Protein 4UUU (pdb70)

Organism: Homo sapiens (NCBI:txid9606)

CATH classification: 3.10.580.10

Structure (mmCIF, N/CA/C/O backbone):
data_4UUU
#
_entry.id   4UUU
#
_cell.length_a   39.850
_cell.length_b   78.650
_cell.length_c   90.800
_cell.angle_alpha   90.00
_cell.angle_beta   90.00
_cell.angle_gamma   90.00
#
_symmetry.space_group_name_H-M   'P 21 21 21'
#
loop_
_entity.id
_entity.type
_entity.pdbx_description
1 polymer 'CYSTATHIONINE BETA-SYNTHASE'
2 non-polymer S-ADENOSYLMETHIONINE
3 non-polymer 1,2-ETHANEDIOL
4 water water
#
loop_
_atom_site.group_PDB
_atom_site.id
_atom_site.type_symbol
_atom_site.label_atom_id
_atom_site.label_alt_id
_atom_site.label_comp_id
_atom_site.label_asym_id
_atom_site.label_entity_id
_atom_site.label_seq_id
_atom_site.pdbx_PDB_ins_code
_atom_site.Cartn_x
_atom_site.Cartn_y
_atom_site.Cartn_z
_atom_site.occupancy
_atom_site.B_iso_or_equiv
_atom_site.auth_seq_id
_atom_site.auth_comp_id
_atom_site.auth_asym_id
_atom_site.auth_atom_id
_atom_site.pdbx_PDB_model_num
ATOM 1 N N . ASN A 1 17 ? -42.449 23.007 -7.547 1.00 49.33 -7 ASN A N 1
ATOM 2 C CA . ASN A 1 17 ? -41.304 22.229 -8.135 1.00 50.36 -7 ASN A CA 1
ATOM 3 C C . ASN A 1 17 ? -41.447 20.703 -7.982 1.00 50.01 -7 ASN A C 1
ATOM 4 O O . ASN A 1 17 ? -41.580 20.194 -6.857 1.00 42.19 -7 ASN A O 1
ATOM 9 N N . LEU A 1 18 ? -41.212 19.979 -9.082 1.00 43.85 -6 LEU A N 1
ATOM 10 C CA . LEU A 1 18 ? -41.356 18.530 -9.112 1.00 38.98 -6 LEU A CA 1
ATOM 11 C C . LEU A 1 18 ? -40.017 17.963 -9.374 1.00 32.83 -6 LEU A C 1
ATOM 12 O O . LEU A 1 18 ? -39.263 18.455 -10.231 1.00 33.39 -6 LEU A O 1
ATOM 17 N N . TYR A 1 19 ? -39.671 16.904 -8.653 1.00 30.18 -5 TYR A N 1
ATOM 18 C CA . TYR A 1 19 ? -38.384 16.294 -8.783 1.00 29.59 -5 TYR A CA 1
ATOM 19 C C . TYR A 1 19 ? -38.503 14.851 -9.271 1.00 29.00 -5 TYR A C 1
ATOM 20 O O . TYR A 1 19 ? -39.495 14.163 -8.981 1.00 30.04 -5 TYR A O 1
ATOM 29 N N . PHE A 1 20 ? -37.446 14.403 -9.907 1.00 29.34 -4 PHE A N 1
ATOM 30 C CA . PHE A 1 20 ? -37.308 13.035 -10.357 1.00 28.73 -4 PHE A CA 1
ATOM 31 C C . PHE A 1 20 ? -35.994 12.491 -9.879 1.00 28.20 -4 PHE A C 1
ATOM 32 O O . PHE A 1 20 ? -34.950 13.042 -10.233 1.00 28.28 -4 PHE A O 1
ATOM 40 N N . GLN A 1 21 ? -36.021 11.309 -9.271 1.00 25.96 -3 GLN A N 1
ATOM 41 C CA . GLN A 1 21 ? -34.811 10.574 -8.950 1.00 28.86 -3 GLN A CA 1
ATOM 42 C C . GLN A 1 21 ? -34.821 9.191 -9.679 1.00 28.52 -3 GLN A C 1
ATOM 43 O O . GLN A 1 21 ? -35.714 8.390 -9.489 1.00 30.99 -3 GLN A O 1
ATOM 49 N N . SER A 1 22 ? -33.877 8.947 -10.556 1.00 27.34 -2 SER A N 1
ATOM 50 C CA . SER A 1 22 ? -33.807 7.669 -11.275 1.00 30.15 -2 SER A CA 1
ATOM 51 C C . SER A 1 22 ? -33.468 6.506 -10.354 1.00 33.21 -2 SER A C 1
ATOM 52 O O . SER A 1 22 ? -32.856 6.685 -9.295 1.00 30.84 -2 SER A O 1
ATOM 55 N N . MET A 1 23 ? -33.830 5.304 -10.788 1.00 33.07 -1 MET A N 1
ATOM 56 C CA . MET A 1 23 ? -33.457 4.104 -10.072 1.00 29.28 -1 MET A CA 1
ATOM 57 C C . MET A 1 23 ? -32.025 3.778 -10.549 1.00 31.65 -1 MET A C 1
ATOM 58 O O . MET A 1 23 ? -31.698 4.087 -11.695 1.00 32.62 -1 MET A O 1
ATOM 63 N N . LYS A 1 24 ? -31.126 3.479 -9.624 1.00 29.80 406 LYS A N 1
ATOM 64 C CA . LYS A 1 24 ? -29.702 3.386 -10.001 1.00 33.34 406 LYS A CA 1
ATOM 65 C C . LYS A 1 24 ? -29.240 1.913 -10.191 1.00 31.45 406 LYS A C 1
ATOM 66 O O . LYS A 1 24 ? -29.665 1.041 -9.492 1.00 32.96 406 LYS A O 1
ATOM 72 N N . PRO A 1 25 ? -28.345 1.641 -11.161 1.00 31.39 407 PRO A N 1
ATOM 73 C CA . PRO A 1 25 ? -27.851 0.264 -11.276 1.00 30.73 407 PRO A CA 1
ATOM 74 C C . PRO A 1 25 ? -26.914 -0.092 -10.148 1.00 30.50 407 PRO A C 1
ATOM 75 O O . PRO A 1 25 ? -26.456 0.804 -9.393 1.00 29.27 407 PRO A O 1
ATOM 79 N N . TRP A 1 26 ? -26.584 -1.378 -10.089 1.00 30.41 408 TRP A N 1
ATOM 80 C CA . TRP A 1 26 ? -25.812 -1.952 -8.984 1.00 30.42 408 TRP A CA 1
ATOM 81 C C . TRP A 1 26 ? -24.513 -1.256 -8.766 1.00 29.63 408 TRP A C 1
ATOM 82 O O . TRP A 1 26 ? -23.944 -1.325 -7.685 1.00 30.75 408 TRP A O 1
ATOM 93 N N . TRP A 1 27 ? -23.918 -0.771 -9.858 1.00 28.94 409 TRP A N 1
ATOM 94 C CA . TRP A 1 27 ? -22.554 -0.264 -9.818 1.00 28.71 409 TRP A CA 1
ATOM 95 C C . TRP A 1 27 ? -22.462 1.206 -9.422 1.00 29.08 409 TRP A C 1
ATOM 96 O O . TRP A 1 27 ? -21.373 1.750 -9.156 1.00 31.37 409 TRP A O 1
ATOM 107 N N . TRP A 1 28 ? -23.614 1.852 -9.350 1.00 28.54 410 TRP A N 1
ATOM 108 C CA . TRP A 1 28 ? -23.669 3.289 -9.328 1.00 26.47 410 TRP A CA 1
ATOM 109 C C . TRP A 1 28 ? -22.897 3.894 -8.171 1.00 29.54 410 TRP A C 1
ATOM 110 O O . TRP A 1 28 ? -22.347 4.985 -8.340 1.00 30.03 410 TRP A O 1
ATOM 121 N N . HIS A 1 29 ? -22.915 3.257 -6.993 1.00 25.36 411 HIS A N 1
ATOM 122 C CA . HIS A 1 29 ? -22.359 3.868 -5.801 1.00 28.80 411 HIS A CA 1
ATOM 123 C C . HIS A 1 29 ? -21.031 3.252 -5.475 1.00 28.84 411 HIS A C 1
ATOM 124 O O . HIS A 1 29 ? -20.432 3.565 -4.460 1.00 29.12 411 HIS A O 1
ATOM 131 N N . LEU A 1 30 ? -20.573 2.365 -6.335 1.00 27.80 412 LEU A N 1
ATOM 132 C CA . LEU A 1 30 ? -19.217 1.865 -6.216 1.00 26.22 412 LEU A CA 1
ATOM 133 C C . LEU A 1 30 ? -18.275 2.934 -6.674 1.00 29.95 412 LEU A C 1
ATOM 134 O O . LEU A 1 30 ? -18.729 3.945 -7.170 1.00 28.26 412 LEU A O 1
ATOM 139 N N . ARG A 1 31 ? -16.990 2.811 -6.276 1.00 28.48 413 ARG A N 1
ATOM 140 C CA . ARG A 1 31 ? -16.026 3.899 -6.388 1.00 28.93 413 ARG A CA 1
ATOM 141 C C . ARG A 1 31 ? -15.025 3.628 -7.512 1.00 27.36 413 ARG A C 1
ATOM 142 O O . ARG A 1 31 ? -14.797 2.482 -7.881 1.00 26.90 413 ARG A O 1
ATOM 150 N N . VAL A 1 32 ? -14.469 4.723 -8.042 1.00 25.21 414 VAL A N 1
ATOM 151 C CA . VAL A 1 32 ? -13.548 4.720 -9.100 1.00 23.92 414 VAL A CA 1
ATOM 152 C C . VAL A 1 32 ? -12.399 3.759 -8.819 1.00 25.81 414 VAL A C 1
ATOM 153 O O . VAL A 1 32 ? -11.878 3.117 -9.758 1.00 24.71 414 VAL A O 1
ATOM 157 N N . GLN A 1 33 ? -12.048 3.611 -7.544 1.00 28.42 415 GLN A N 1
ATOM 158 C CA . GLN A 1 33 ? -10.926 2.714 -7.197 1.00 28.51 415 GLN A CA 1
ATOM 159 C C . GLN A 1 33 ? -11.246 1.256 -7.497 1.00 26.16 415 GLN A C 1
ATOM 160 O O . GLN A 1 33 ? -10.318 0.439 -7.721 1.00 29.17 415 GLN A O 1
ATOM 166 N N . GLU A 1 34 ? -12.526 0.925 -7.677 1.00 25.02 416 GLU A N 1
ATOM 167 C CA . GLU A 1 34 ? -12.824 -0.428 -8.067 1.00 24.53 416 GLU A CA 1
ATOM 168 C C . GLU A 1 34 ? -12.367 -0.800 -9.485 1.00 23.33 416 GLU A C 1
ATOM 169 O O . GLU A 1 34 ? -12.314 -2.009 -9.808 1.00 25.50 416 GLU A O 1
ATOM 175 N N . LEU A 1 35 ? -12.112 0.187 -10.339 1.00 23.14 417 LEU A N 1
ATOM 176 C CA . LEU A 1 35 ? -11.824 -0.129 -11.735 1.00 21.50 417 LEU A CA 1
ATOM 177 C C . LEU A 1 35 ? -10.470 -0.791 -11.971 1.00 26.31 417 LEU A C 1
ATOM 178 O O . LEU A 1 35 ? -10.207 -1.287 -13.059 1.00 29.95 417 LEU A O 1
ATOM 183 N N . GLY A 1 36 ? -9.554 -0.602 -11.046 1.00 23.69 418 GLY A N 1
ATOM 184 C CA . GLY A 1 36 ? -8.194 -1.174 -11.189 1.00 25.80 418 GLY A CA 1
ATOM 185 C C . GLY A 1 36 ? -7.298 -0.482 -12.206 1.00 26.84 418 GLY A C 1
ATOM 186 O O . GLY A 1 36 ? -6.668 -1.130 -13.030 1.00 27.35 418 GLY A O 1
ATOM 187 N N . LEU A 1 37 ? -7.326 0.848 -12.215 1.00 20.84 419 LEU A N 1
ATOM 188 C CA . LEU A 1 37 ? -6.631 1.618 -13.214 1.00 21.28 419 LEU A CA 1
ATOM 189 C C . LEU A 1 37 ? -5.115 1.505 -13.001 1.00 22.04 419 LEU A C 1
ATOM 190 O O . LEU A 1 37 ? -4.603 1.539 -11.872 1.00 23.04 419 LEU A O 1
ATOM 195 N N . SER A 1 38 ? -4.392 1.479 -14.112 1.00 19.63 420 SER A N 1
ATOM 196 C CA . SER A 1 38 ? -2.965 1.564 -14.105 1.00 21.89 420 SER A CA 1
ATOM 197 C C . SER A 1 38 ? -2.489 3.015 -13.906 1.00 22.02 420 SER A C 1
ATOM 198 O O . SER A 1 38 ? -3.196 3.958 -14.184 1.00 22.10 420 SER A O 1
ATOM 201 N N . ALA A 1 39 ? -1.200 3.152 -13.599 1.00 21.52 421 ALA A N 1
ATOM 202 C CA . ALA A 1 39 ? -0.543 4.446 -13.527 1.00 22.83 421 ALA A CA 1
ATOM 203 C C . ALA A 1 39 ? -0.561 5.011 -14.941 1.00 22.91 421 ALA A C 1
ATOM 204 O O . ALA A 1 39 ? -0.486 4.238 -15.915 1.00 23.00 421 ALA A O 1
ATOM 206 N N . PRO A 1 40 ? -0.675 6.345 -15.049 1.00 23.70 422 PRO A N 1
ATOM 207 C CA . PRO A 1 40 ? -0.737 6.968 -16.369 1.00 23.16 422 PRO A CA 1
ATOM 208 C C . PRO A 1 40 ? 0.644 6.962 -17.080 1.00 22.36 422 PRO A C 1
ATOM 209 O O . PRO A 1 40 ? 1.660 7.184 -16.449 1.00 22.00 422 PRO A O 1
ATOM 213 N N . LEU A 1 41 ? 0.601 6.946 -18.399 1.00 19.54 423 LEU A N 1
ATOM 214 C CA . LEU A 1 41 ? 1.713 7.364 -19.253 1.00 19.91 423 LEU A CA 1
ATOM 215 C C . LEU A 1 41 ? 1.635 8.875 -19.319 1.00 19.70 423 LEU A C 1
ATOM 216 O O . LEU A 1 41 ? 0.577 9.450 -19.652 1.00 21.34 423 LEU A O 1
ATOM 221 N N . THR A 1 42 ? 2.763 9.531 -19.013 1.00 20.73 424 THR A N 1
ATOM 222 C CA . THR A 1 42 ? 2.852 10.979 -19.028 1.00 20.39 424 THR A CA 1
ATOM 223 C C . THR A 1 42 ? 4.025 11.353 -19.942 1.00 23.71 424 THR A C 1
ATOM 224 O O . THR A 1 42 ? 4.906 10.519 -20.198 1.00 25.89 424 THR A O 1
ATOM 228 N N . VAL A 1 43 ? 4.036 12.580 -20.393 1.00 23.15 425 VAL A N 1
ATOM 229 C CA . VAL A 1 43 ? 5.136 13.118 -21.178 1.00 24.57 425 VAL A CA 1
ATOM 230 C C . VAL A 1 43 ? 5.627 14.453 -20.609 1.00 23.54 425 VAL A C 1
ATOM 231 O O . VAL A 1 43 ? 4.871 15.274 -20.098 1.00 24.41 425 VAL A O 1
ATOM 235 N N . LEU A 1 44 ? 6.897 14.748 -20.858 1.00 27.29 426 LEU A N 1
ATOM 236 C CA . LEU A 1 44 ? 7.448 16.045 -20.519 1.00 26.57 426 LEU A CA 1
ATOM 237 C C . LEU A 1 44 ? 7.064 17.056 -21.609 1.00 25.75 426 LEU A C 1
ATOM 238 O O . LEU A 1 44 ? 6.893 16.659 -22.773 1.00 24.10 426 LEU A O 1
ATOM 243 N N . PRO A 1 45 ? 7.089 18.347 -21.280 1.00 27.70 427 PRO A N 1
ATOM 244 C CA . PRO A 1 45 ? 6.636 19.383 -22.216 1.00 26.74 427 PRO A CA 1
ATOM 245 C C . PRO A 1 45 ? 7.655 19.633 -23.313 1.00 28.49 427 PRO A C 1
ATOM 246 O O . PRO A 1 45 ? 7.349 20.307 -24.315 1.00 28.40 427 PRO A O 1
ATOM 250 N N . THR A 1 46 ? 8.819 18.999 -23.205 1.00 27.35 428 THR A N 1
ATOM 251 C CA . THR A 1 46 ? 9.976 19.310 -24.071 1.00 28.74 428 THR A CA 1
ATOM 252 C C . THR A 1 46 ? 10.160 18.265 -25.143 1.00 26.81 428 THR A C 1
ATOM 253 O O . THR A 1 46 ? 10.931 18.494 -26.096 1.00 26.47 428 THR A O 1
ATOM 257 N N . ILE A 1 47 ? 9.359 17.190 -25.127 1.00 26.29 429 ILE A N 1
ATOM 258 C CA . ILE A 1 47 ? 9.437 16.257 -26.258 1.00 26.36 429 ILE A CA 1
ATOM 259 C C . ILE A 1 47 ? 8.586 16.870 -27.394 1.00 26.11 429 ILE A C 1
ATOM 260 O O . ILE A 1 47 ? 7.844 17.825 -27.178 1.00 25.77 429 ILE A O 1
ATOM 265 N N . THR A 1 48 ? 8.864 16.455 -28.624 1.00 26.17 430 THR A N 1
ATOM 266 C CA . THR A 1 48 ? 8.178 17.111 -29.775 1.00 22.76 430 THR A CA 1
ATOM 267 C C . THR A 1 48 ? 6.743 16.603 -29.847 1.00 21.36 430 THR A C 1
ATOM 268 O O . THR A 1 48 ? 6.420 15.527 -29.330 1.00 22.07 430 THR A O 1
ATOM 272 N N . CYS A 1 49 ? 5.925 17.323 -30.588 1.00 22.89 431 CYS A N 1
ATOM 273 C CA . CYS A 1 49 ? 4.600 16.843 -30.939 1.00 23.37 431 CYS A CA 1
ATOM 274 C C . CYS A 1 49 ? 4.631 15.543 -31.748 1.00 23.73 431 CYS A C 1
ATOM 275 O O . CYS A 1 49 ? 3.866 14.613 -31.479 1.00 22.39 431 CYS A O 1
ATOM 278 N N . GLY A 1 50 ? 5.580 15.425 -32.652 1.00 21.23 432 GLY A N 1
ATOM 279 C CA . GLY A 1 50 ? 5.755 14.224 -33.417 1.00 24.23 432 GLY A CA 1
ATOM 280 C C . GLY A 1 50 ? 6.101 13.024 -32.576 1.00 26.21 432 GLY A C 1
ATOM 281 O O . GLY A 1 50 ? 5.563 11.954 -32.753 1.00 23.74 432 GLY A O 1
ATOM 282 N N . HIS A 1 51 ? 6.987 13.214 -31.609 1.00 19.84 433 HIS A N 1
ATOM 283 C CA . HIS A 1 51 ? 7.321 12.192 -30.680 1.00 23.82 433 HIS A CA 1
ATOM 284 C C . HIS A 1 51 ? 6.112 11.783 -29.826 1.00 24.57 433 HIS A C 1
ATOM 285 O O . HIS A 1 51 ? 5.826 10.572 -29.672 1.00 22.48 433 HIS A O 1
ATOM 292 N N . THR A 1 52 ? 5.299 12.767 -29.500 1.00 22.03 434 THR A N 1
ATOM 293 C CA . THR A 1 52 ? 4.095 12.509 -28.692 1.00 21.40 434 THR A CA 1
ATOM 294 C C . THR A 1 52 ? 3.072 11.723 -29.521 1.00 22.89 434 THR A C 1
ATOM 295 O O . THR A 1 52 ? 2.555 10.707 -29.062 1.00 20.71 434 THR A O 1
ATOM 299 N N . ILE A 1 53 ? 2.943 12.087 -30.793 1.00 20.39 435 ILE A N 1
ATOM 300 C CA . ILE A 1 53 ? 2.068 11.335 -31.724 1.00 21.32 435 ILE A CA 1
ATOM 301 C C . ILE A 1 53 ? 2.524 9.869 -31.876 1.00 22.67 435 ILE A C 1
ATOM 302 O O . ILE A 1 53 ? 1.737 8.956 -31.782 1.00 21.58 435 ILE A O 1
ATOM 307 N N . GLU A 1 54 ? 3.834 9.615 -31.914 1.00 22.72 436 GLU A N 1
ATOM 308 C CA . GLU A 1 54 ? 4.277 8.215 -32.005 1.00 23.44 436 GLU A CA 1
ATOM 309 C C . GLU A 1 54 ? 3.950 7.423 -30.749 1.00 21.93 436 GLU A C 1
ATOM 310 O O . GLU A 1 54 ? 3.591 6.231 -30.838 1.00 23.23 436 GLU A O 1
ATOM 316 N N . ILE A 1 55 ? 4.119 8.071 -29.600 1.00 20.82 437 ILE A N 1
ATOM 317 C CA . ILE A 1 55 ? 3.846 7.457 -28.318 1.00 23.14 437 ILE A CA 1
ATOM 318 C C . ILE A 1 55 ? 2.388 7.110 -28.179 1.00 21.98 437 ILE A C 1
ATOM 319 O O . ILE A 1 55 ? 2.016 5.961 -27.887 1.00 23.64 437 ILE A O 1
ATOM 324 N N . LEU A 1 56 ? 1.559 8.086 -28.450 1.00 20.45 438 LEU A N 1
ATOM 325 C CA . LEU A 1 56 ? 0.118 7.857 -28.407 1.00 20.51 438 LEU A CA 1
ATOM 326 C C . LEU A 1 56 ? -0.375 6.842 -29.435 1.00 23.07 438 LEU A C 1
ATOM 327 O O . LEU A 1 56 ? -1.237 5.979 -29.114 1.00 23.73 438 LEU A O 1
ATOM 332 N N . ARG A 1 57 ? 0.253 6.821 -30.632 1.00 19.37 439 ARG A N 1
ATOM 333 C CA . ARG A 1 57 ? -0.060 5.845 -31.647 1.00 19.33 439 ARG A CA 1
ATOM 334 C C . ARG A 1 57 ? 0.278 4.408 -31.214 1.00 22.37 439 ARG A C 1
ATOM 335 O O . ARG A 1 57 ? -0.549 3.476 -31.377 1.00 24.94 439 ARG A O 1
ATOM 343 N N . GLU A 1 58 ? 1.467 4.250 -30.626 1.00 22.75 440 GLU A N 1
ATOM 344 C CA . GLU A 1 58 ? 1.949 2.965 -30.167 1.00 24.24 440 GLU A CA 1
ATOM 345 C C . GLU A 1 58 ? 1.012 2.369 -29.117 1.00 24.85 440 GLU A C 1
ATOM 346 O O . GLU A 1 58 ? 0.697 1.183 -29.115 1.00 24.93 440 GLU A O 1
ATOM 352 N N . LYS A 1 59 ? 0.515 3.208 -28.231 1.00 22.60 441 LYS A N 1
ATOM 353 C CA . LYS A 1 59 ? -0.251 2.724 -27.105 1.00 21.41 441 LYS A CA 1
ATOM 354 C C . LYS A 1 59 ? -1.744 2.656 -27.405 1.00 23.37 441 LYS A C 1
ATOM 355 O O . LYS A 1 59 ? -2.501 2.081 -26.639 1.00 21.95 441 LYS A O 1
ATOM 361 N N . GLY A 1 60 ? -2.190 3.398 -28.40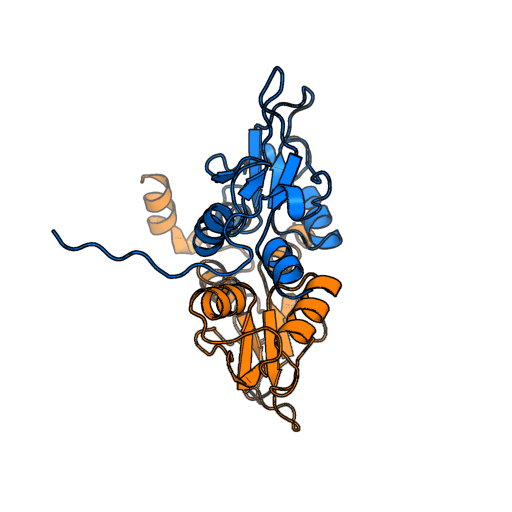8 1.00 20.34 442 GLY A N 1
ATOM 362 C CA . GLY A 1 60 ? -3.614 3.520 -28.668 1.00 19.88 442 GLY A CA 1
ATOM 363 C C . GLY A 1 60 ? -4.334 4.411 -27.681 1.00 19.72 442 GLY A C 1
ATOM 364 O O . GLY A 1 60 ? -5.538 4.221 -27.437 1.00 21.34 442 GLY A O 1
ATOM 365 N N . PHE A 1 61 ? -3.618 5.381 -27.123 1.00 17.54 443 PHE A N 1
ATOM 366 C CA . PHE A 1 61 ? -4.179 6.411 -26.242 1.00 19.29 443 PHE A CA 1
ATOM 367 C C . PHE A 1 61 ? -4.486 7.713 -27.001 1.00 21.57 443 PHE A C 1
ATOM 368 O O . PHE A 1 61 ? -3.699 8.118 -27.903 1.00 21.60 443 PHE A O 1
ATOM 376 N N . ASP A 1 62 ? -5.614 8.363 -26.653 1.00 19.42 444 ASP A N 1
ATOM 377 C CA . ASP A 1 62 ? -5.993 9.639 -27.267 1.00 19.46 444 ASP A CA 1
ATOM 378 C C . ASP A 1 62 ? -5.490 10.862 -26.475 1.00 20.20 444 ASP A C 1
ATOM 379 O O . ASP A 1 62 ? -5.587 11.985 -26.949 1.00 20.86 444 ASP A O 1
ATOM 384 N N . GLN A 1 63 ? -4.839 10.632 -25.310 1.00 19.49 445 GLN A N 1
ATOM 385 C CA . GLN A 1 63 ? -4.441 11.714 -24.447 1.00 19.87 445 GLN A CA 1
ATOM 386 C C . GLN A 1 63 ? -3.404 11.250 -23.439 1.00 18.88 445 GLN A C 1
ATOM 387 O O . GLN A 1 63 ? -3.338 10.046 -23.112 1.00 19.01 445 GLN A O 1
ATOM 393 N N . ALA A 1 64 ? -2.671 12.213 -22.872 1.00 20.58 446 ALA A N 1
ATOM 394 C CA . ALA A 1 64 ? -1.749 11.934 -21.772 1.00 18.62 446 ALA A CA 1
ATOM 395 C C . ALA A 1 64 ? -1.517 13.166 -20.992 1.00 21.08 446 ALA A C 1
ATOM 396 O O . ALA A 1 64 ? -1.546 14.289 -21.513 1.00 21.12 446 ALA A O 1
ATOM 398 N N . PRO A 1 65 ? -1.295 12.996 -19.682 1.00 20.11 447 PRO A N 1
ATOM 399 C CA . PRO A 1 65 ? -0.844 14.169 -18.907 1.00 21.72 447 PRO A CA 1
ATOM 400 C C . PRO A 1 65 ? 0.510 14.652 -19.330 1.00 22.11 447 PRO A C 1
ATOM 401 O O . PRO A 1 65 ? 1.388 13.846 -19.657 1.00 21.17 447 PRO A O 1
ATOM 405 N N . VAL A 1 66 ? 0.689 15.968 -19.283 1.00 21.38 448 VAL A N 1
ATOM 406 C CA . VAL A 1 66 ? 2.031 16.578 -19.475 1.00 21.72 448 VAL A CA 1
ATOM 407 C C . VAL A 1 66 ? 2.518 17.057 -18.114 1.00 22.46 448 VAL A C 1
ATOM 408 O O . VAL A 1 66 ? 1.795 17.744 -17.375 1.00 27.38 448 VAL A O 1
ATOM 412 N N . VAL A 1 67 ? 3.695 16.568 -17.759 1.00 25.89 449 VAL A N 1
ATOM 413 C CA A VAL A 1 67 ? 4.212 16.769 -16.425 0.50 26.63 449 VAL A CA 1
ATOM 414 C CA B VAL A 1 67 ? 4.243 16.674 -16.409 0.50 25.41 449 VAL A CA 1
ATOM 415 C C . VAL A 1 67 ? 5.627 17.284 -16.554 1.00 28.68 449 VAL A C 1
ATOM 416 O O . VAL A 1 67 ? 6.354 16.902 -17.448 1.00 31.90 449 VAL A O 1
ATOM 423 N N . ASP A 1 68 ? 5.979 18.221 -15.689 1.00 32.64 450 ASP A N 1
ATOM 424 C CA . ASP A 1 68 ? 7.306 18.801 -15.754 1.00 35.90 450 ASP A CA 1
ATOM 425 C C . ASP A 1 68 ? 8.274 17.999 -14.937 1.00 39.82 450 ASP A C 1
ATOM 426 O O . ASP A 1 68 ? 7.927 16.951 -14.439 1.00 34.63 450 ASP A O 1
ATOM 431 N N . GLU A 1 69 ? 9.536 18.405 -14.948 1.00 40.03 451 GLU A N 1
ATOM 432 C CA . GLU A 1 69 ? 10.605 17.565 -14.393 1.00 49.15 451 GLU A CA 1
ATOM 433 C C . GLU A 1 69 ? 10.461 17.491 -12.888 1.00 43.38 451 GLU A C 1
ATOM 434 O O . GLU A 1 69 ? 10.931 16.538 -12.292 1.00 58.20 451 GLU A O 1
ATOM 440 N N . ALA A 1 70 ? 9.687 18.400 -12.298 1.00 41.88 452 ALA A N 1
ATOM 441 C CA . ALA A 1 70 ? 9.417 18.378 -10.842 1.00 44.36 452 ALA A CA 1
ATOM 442 C C . ALA A 1 70 ? 8.160 17.599 -10.479 1.00 45.11 452 ALA A C 1
ATOM 443 O O . ALA A 1 70 ? 7.773 17.548 -9.310 1.00 42.80 452 ALA A O 1
ATOM 445 N N . GLY A 1 71 ? 7.519 16.973 -11.460 1.00 32.82 453 GLY A N 1
ATOM 446 C CA . GLY A 1 71 ? 6.324 16.190 -11.175 1.00 32.85 453 GLY A CA 1
ATOM 447 C C . GLY A 1 71 ? 5.069 17.022 -11.171 1.00 33.26 453 GLY A C 1
ATOM 448 O O . GLY A 1 71 ? 4.011 16.509 -10.784 1.00 33.85 453 GLY A O 1
ATOM 449 N N . VAL A 1 72 ? 5.131 18.297 -11.581 1.00 29.57 454 VAL A N 1
ATOM 450 C CA . VAL A 1 72 ? 3.885 19.101 -11.617 1.00 30.51 454 VAL A CA 1
ATOM 451 C C . VAL A 1 72 ? 3.129 18.856 -12.925 1.00 29.60 454 VAL A C 1
ATOM 452 O O . VAL A 1 72 ? 3.709 18.920 -14.007 1.00 30.27 454 VAL A O 1
ATOM 456 N N . ILE A 1 73 ? 1.848 18.590 -12.807 1.00 30.62 455 ILE A N 1
ATOM 457 C CA . ILE A 1 73 ? 0.970 18.422 -13.949 1.00 28.10 455 ILE A CA 1
ATOM 458 C C . ILE A 1 73 ? 0.719 19.789 -14.553 1.00 34.94 455 ILE A C 1
ATOM 459 O O . ILE A 1 73 ? 0.231 20.695 -13.890 1.00 34.32 455 ILE A O 1
ATOM 464 N N . LEU A 1 74 ? 1.140 19.968 -15.798 1.00 29.80 456 LEU A N 1
ATOM 465 C CA . LEU A 1 74 ? 0.882 21.217 -16.530 1.00 31.27 456 LEU A CA 1
ATOM 466 C C . LEU A 1 74 ? -0.458 21.234 -17.266 1.00 32.73 456 LEU A C 1
ATOM 467 O O . LEU A 1 74 ? -1.058 22.290 -17.484 1.00 30.11 456 LEU A O 1
ATOM 472 N N . GLY A 1 75 ? -0.964 20.043 -17.590 1.00 27.94 457 GLY A N 1
ATOM 473 C CA . GLY A 1 75 ? -2.224 19.888 -18.300 1.00 25.71 457 GLY A CA 1
ATOM 474 C C . GLY A 1 75 ? -2.244 18.556 -19.016 1.00 25.22 457 GLY A C 1
ATOM 475 O O . GLY A 1 75 ? -1.476 17.647 -18.656 1.00 26.57 457 GLY A O 1
ATOM 476 N N . MET A 1 76 ? -3.052 18.454 -20.069 1.00 24.01 458 MET A N 1
ATOM 477 C CA . MET A 1 76 ? -3.169 17.229 -20.828 1.00 25.26 458 MET A CA 1
ATOM 478 C C . MET A 1 76 ? -2.731 17.565 -22.265 1.00 26.10 458 MET A C 1
ATOM 479 O O . MET A 1 76 ? -3.052 18.660 -22.780 1.00 28.43 458 MET A O 1
ATOM 484 N N . VAL A 1 77 ? -2.143 16.598 -22.958 1.00 21.99 459 VAL A N 1
ATOM 485 C CA . VAL A 1 77 ? -2.111 16.675 -24.452 1.00 22.60 459 VAL A CA 1
ATOM 486 C C . VAL A 1 77 ? -3.174 15.728 -24.982 1.00 22.61 459 VAL A C 1
ATOM 487 O O . VAL A 1 77 ? -3.320 14.591 -24.488 1.00 21.50 459 VAL A O 1
ATOM 491 N N . THR A 1 78 ? -3.983 16.201 -25.925 1.00 20.74 460 THR A N 1
ATOM 492 C CA . THR A 1 78 ? -5.001 15.331 -26.531 1.00 21.47 460 THR A CA 1
ATOM 493 C C . THR A 1 78 ? -4.800 15.370 -28.035 1.00 22.33 460 THR A C 1
ATOM 494 O O . THR A 1 78 ? -4.381 16.391 -28.551 1.00 20.68 460 THR A O 1
ATOM 498 N N . LEU A 1 79 ? -5.155 14.290 -28.714 1.00 20.99 461 LEU A N 1
ATOM 499 C CA . LEU A 1 79 ? -5.169 14.242 -30.174 1.00 20.58 461 LEU A CA 1
ATOM 500 C C . LEU A 1 79 ? -6.077 15.277 -30.811 1.00 24.19 461 LEU A C 1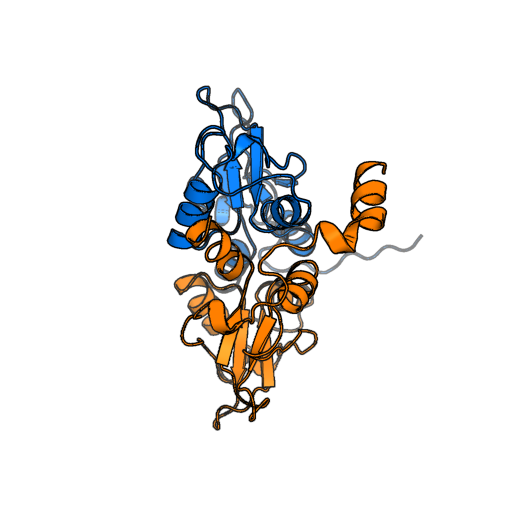
ATOM 501 O O . LEU A 1 79 ? -5.677 15.935 -31.786 1.00 21.25 461 LEU A O 1
ATOM 506 N N . GLY A 1 80 ? -7.248 15.504 -30.203 1.00 23.82 462 GLY A N 1
ATOM 507 C CA . GLY A 1 80 ? -8.180 16.513 -30.716 1.00 25.89 462 GLY A CA 1
ATOM 508 C C . GLY A 1 80 ? -7.555 17.887 -30.703 1.00 23.36 462 GLY A C 1
ATOM 509 O O . GLY A 1 80 ? -7.687 18.651 -31.666 1.00 22.20 462 GLY A O 1
ATOM 510 N N . ASN A 1 81 ? -6.893 18.214 -29.607 1.00 23.66 463 ASN A N 1
ATOM 511 C CA . ASN A 1 81 ? -6.325 19.504 -29.484 1.00 24.43 463 ASN A CA 1
ATOM 512 C C . ASN A 1 81 ? -5.067 19.668 -30.283 1.00 22.71 463 ASN A C 1
ATOM 513 O O . ASN A 1 81 ? -4.849 20.731 -30.862 1.00 24.36 463 ASN A O 1
ATOM 518 N N . MET A 1 82 ? -4.278 18.608 -30.411 1.00 23.06 464 MET A N 1
ATOM 519 C CA A MET A 1 82 ? -3.146 18.677 -31.306 0.50 23.28 464 MET A CA 1
ATOM 520 C CA B MET A 1 82 ? -3.123 18.641 -31.297 0.50 23.96 464 MET A CA 1
ATOM 521 C C . MET A 1 82 ? -3.620 18.893 -32.736 1.00 23.66 464 MET A C 1
ATOM 522 O O . MET A 1 82 ? -3.050 19.725 -33.469 1.00 23.64 464 MET A O 1
ATOM 531 N N . LEU A 1 83 ? -4.648 18.136 -33.171 1.00 19.80 465 LEU A N 1
ATOM 532 C CA . LEU A 1 83 ? -5.174 18.341 -34.534 1.00 23.00 465 LEU A CA 1
ATOM 533 C C . LEU A 1 83 ? -5.694 19.770 -34.774 1.00 21.72 465 LEU A C 1
ATOM 534 O O . LEU A 1 83 ? -5.327 20.430 -35.761 1.00 21.94 465 LEU A O 1
ATOM 539 N N . SER A 1 84 ? -6.506 20.296 -33.838 1.00 22.26 466 SER A N 1
ATOM 540 C CA . SER A 1 84 ? -6.955 21.698 -33.939 1.00 24.16 466 SER A CA 1
ATOM 541 C C . SER A 1 84 ? -5.812 22.652 -34.064 1.00 25.07 466 SER A C 1
ATOM 542 O O . SER A 1 84 ? -5.814 23.526 -34.942 1.00 25.55 466 SER A O 1
ATOM 545 N N . SER A 1 85 ? -4.817 22.507 -33.194 1.00 23.58 467 SER A N 1
ATOM 546 C CA . SER A 1 85 ? -3.717 23.447 -33.221 1.00 26.11 467 SER A CA 1
ATOM 547 C C . SER A 1 85 ? -2.926 23.353 -34.517 1.00 26.22 467 SER A C 1
ATOM 548 O O . SER A 1 85 ? -2.478 24.368 -35.035 1.00 26.85 467 SER A O 1
ATOM 551 N N . LEU A 1 86 ? -2.686 22.143 -34.998 1.00 24.76 468 LEU A N 1
ATOM 552 C CA . LEU A 1 86 ? -2.065 21.953 -36.301 1.00 26.66 468 LEU A CA 1
ATOM 553 C C . LEU A 1 86 ? -2.868 22.643 -37.436 1.00 26.88 468 LEU A C 1
ATOM 554 O O . LEU A 1 86 ? -2.292 23.309 -38.276 1.00 28.72 468 LEU A O 1
ATOM 559 N N . LEU A 1 87 ? -4.186 22.450 -37.469 1.00 27.10 469 LEU A N 1
ATOM 560 C CA . LEU A 1 87 ? -5.017 23.049 -38.517 1.00 28.44 469 LEU A CA 1
ATOM 561 C C . LEU A 1 87 ? -4.945 24.586 -38.427 1.00 31.53 469 LEU A C 1
ATOM 562 O O . LEU A 1 87 ? -4.963 25.275 -39.454 1.00 33.21 469 LEU A O 1
ATOM 567 N N . ALA A 1 88 ? -4.895 25.118 -37.216 1.00 27.29 470 ALA A N 1
ATOM 568 C CA . ALA A 1 88 ? -4.860 26.568 -37.014 1.00 31.36 470 ALA A CA 1
ATOM 569 C C . ALA A 1 88 ? -3.486 27.175 -37.373 1.00 31.39 470 ALA A C 1
ATOM 570 O O . ALA A 1 88 ? -3.307 28.391 -37.323 1.00 36.39 470 ALA A O 1
ATOM 572 N N . GLY A 1 89 ? -2.521 26.333 -37.734 1.00 33.29 471 GLY A N 1
ATOM 573 C CA . GLY A 1 89 ? -1.170 26.817 -38.049 1.00 36.39 471 GLY A CA 1
ATOM 574 C C . GLY A 1 89 ? -0.351 27.199 -36.835 1.00 36.58 471 GLY A C 1
ATOM 575 O O . GLY A 1 89 ? 0.684 27.857 -36.937 1.00 43.11 471 GLY A O 1
ATOM 576 N N . LYS A 1 90 ? -0.792 26.791 -35.671 1.00 31.52 472 LYS A N 1
ATOM 577 C CA . LYS A 1 90 ? -0.122 27.165 -34.436 1.00 32.07 472 LYS A CA 1
ATOM 578 C C . LYS A 1 90 ? 0.963 26.218 -33.942 1.00 34.59 472 LYS A C 1
ATOM 579 O O . LYS A 1 90 ? 1.676 26.580 -33.016 1.00 38.31 472 LYS A O 1
ATOM 583 N N . VAL A 1 91 ? 0.882 24.938 -34.286 1.00 30.19 473 VAL A N 1
ATOM 584 C CA . VAL A 1 91 ? 1.907 23.999 -33.853 1.00 29.77 473 VAL A CA 1
ATOM 585 C C . VAL A 1 91 ? 2.276 23.188 -35.072 1.00 28.83 473 VAL A C 1
ATOM 586 O O . VAL A 1 91 ? 1.407 22.895 -35.898 1.00 28.95 473 VAL A O 1
ATOM 590 N N . GLN A 1 92 ? 3.523 22.738 -35.108 1.00 27.58 474 GLN A N 1
ATOM 591 C CA . GLN A 1 92 ? 4.014 21.775 -36.097 1.00 26.03 474 GLN A CA 1
ATOM 592 C C . GLN A 1 92 ? 4.542 20.537 -35.405 1.00 23.62 474 GLN A C 1
ATOM 593 O O . GLN A 1 92 ? 4.913 20.599 -34.227 1.00 23.75 474 GLN A O 1
ATOM 599 N N . PRO A 1 93 ? 4.729 19.438 -36.163 1.00 22.85 475 PRO A N 1
ATOM 600 C CA . PRO A 1 93 ? 5.241 18.200 -35.535 1.00 22.97 475 PRO A CA 1
ATOM 601 C C . PRO A 1 93 ? 6.582 18.363 -34.814 1.00 25.15 475 PRO A C 1
ATOM 602 O O . PRO A 1 93 ? 6.796 17.750 -33.758 1.00 23.57 475 PRO A O 1
ATOM 606 N N . SER A 1 94 ? 7.421 19.271 -35.299 1.00 21.62 476 SER A N 1
ATOM 607 C CA . SER A 1 94 ? 8.718 19.351 -34.708 1.00 22.15 476 SER A CA 1
ATOM 608 C C . SER A 1 94 ? 8.741 20.320 -33.497 1.00 26.12 476 SER A C 1
ATOM 609 O O . SER A 1 94 ? 9.785 20.423 -32.842 1.00 28.81 476 SER A O 1
ATOM 612 N N . ASP A 1 95 ? 7.622 21.015 -33.222 1.00 25.56 477 ASP A N 1
ATOM 613 C CA . ASP A 1 95 ? 7.511 21.861 -32.013 1.00 26.41 477 ASP A CA 1
ATOM 614 C C . ASP A 1 95 ? 7.422 21.025 -30.750 1.00 25.89 477 ASP A C 1
ATOM 615 O O . ASP A 1 95 ? 6.993 19.887 -30.797 1.00 23.17 477 ASP A O 1
ATOM 620 N N . GLN A 1 96 ? 7.806 21.616 -29.610 1.00 24.54 478 GLN A N 1
ATOM 621 C CA . GLN A 1 96 ? 7.569 21.003 -28.296 1.00 27.60 478 GLN A CA 1
ATOM 622 C C . GLN A 1 96 ? 6.080 20.872 -28.013 1.00 22.63 478 GLN A C 1
ATOM 623 O O . GLN A 1 96 ? 5.306 21.805 -28.205 1.00 25.77 478 GLN A O 1
ATOM 629 N N . VAL A 1 97 ? 5.745 19.755 -27.381 1.00 23.87 479 VAL A N 1
ATOM 630 C CA . VAL A 1 97 ? 4.387 19.465 -27.001 1.00 23.21 479 VAL A CA 1
ATOM 631 C C . VAL A 1 97 ? 3.887 20.422 -25.967 1.00 26.81 479 VAL A C 1
ATOM 632 O O . VAL A 1 97 ? 2.669 20.558 -25.761 1.00 26.39 479 VAL A O 1
ATOM 636 N N . GLY A 1 98 ? 4.826 21.042 -25.222 1.00 28.85 480 GLY A N 1
ATOM 637 C CA . GLY A 1 98 ? 4.407 22.100 -24.319 1.00 32.24 480 GLY A CA 1
ATOM 638 C C . GLY A 1 98 ? 3.577 23.205 -24.990 1.00 32.10 480 GLY A C 1
ATOM 639 O O . GLY A 1 98 ? 2.867 23.959 -24.304 1.00 33.25 480 GLY A O 1
ATOM 640 N N . LYS A 1 99 ? 3.702 23.349 -26.308 1.00 28.42 481 LYS A N 1
ATOM 641 C CA . LYS A 1 99 ? 2.920 24.350 -27.026 1.00 35.11 481 LYS A CA 1
ATOM 642 C C . LYS A 1 99 ? 1.433 24.025 -27.122 1.00 35.87 481 LYS A C 1
ATOM 643 O O . LYS A 1 99 ? 0.638 24.910 -27.427 1.00 33.74 481 LYS A O 1
ATOM 647 N N . VAL A 1 100 ? 1.051 22.774 -26.886 1.00 29.59 482 VAL A N 1
ATOM 648 C CA . VAL A 1 100 ? -0.344 22.360 -27.037 1.00 29.36 482 VAL A CA 1
ATOM 649 C C . VAL A 1 100 ? -0.854 21.684 -25.746 1.00 29.56 482 VAL A C 1
ATOM 650 O O . VAL A 1 100 ? -1.493 20.669 -25.796 1.00 33.25 482 VAL A O 1
ATOM 654 N N . ILE A 1 101 ? -0.564 22.291 -24.614 1.00 28.55 483 ILE A N 1
ATOM 655 C CA . ILE A 1 101 ? -1.049 21.808 -23.328 1.00 30.14 483 ILE A CA 1
ATOM 656 C C . ILE A 1 101 ? -2.472 22.329 -23.189 1.00 33.75 483 ILE A C 1
ATOM 657 O O . ILE A 1 101 ? -2.722 23.526 -23.299 1.00 37.05 483 ILE A O 1
ATOM 662 N N . TYR A 1 102 ? -3.369 21.420 -22.883 1.00 48.78 484 TYR A N 1
ATOM 663 C CA . TYR A 1 102 ? -4.751 21.707 -22.704 1.00 51.12 484 TYR A CA 1
ATOM 664 C C . TYR A 1 102 ? -4.963 21.679 -21.172 1.00 47.28 484 TYR A C 1
ATOM 665 O O . TYR A 1 102 ? -4.586 20.710 -20.531 1.00 39.87 484 TYR A O 1
ATOM 674 N N . LYS A 1 103 ? -5.499 22.760 -20.610 1.00 52.16 485 LYS A N 1
ATOM 675 C CA . LYS A 1 103 ? -5.500 22.988 -19.158 1.00 56.11 485 LYS A CA 1
ATOM 676 C C . LYS A 1 103 ? -6.877 22.767 -18.523 1.00 57.38 485 LYS A C 1
ATOM 677 O O . LYS A 1 103 ? -7.002 22.647 -17.296 1.00 59.35 485 LYS A O 1
ATOM 680 N N . GLN A 1 104 ? -7.912 22.659 -19.341 1.00 60.90 486 GLN A N 1
ATOM 681 C CA . GLN A 1 104 ? -9.249 22.493 -18.795 1.00 59.09 486 GLN A CA 1
ATOM 682 C C . GLN A 1 104 ? -9.739 21.086 -19.114 1.00 59.95 486 GLN A C 1
ATOM 683 O O . GLN A 1 104 ? -10.203 20.810 -20.211 1.00 74.34 486 GLN A O 1
ATOM 685 N N . PHE A 1 105 ? -9.614 20.197 -18.139 1.00 50.88 487 PHE A N 1
ATOM 686 C CA . PHE A 1 105 ? -10.115 18.828 -18.249 1.00 45.99 487 PHE A CA 1
ATOM 687 C C . PHE A 1 105 ? -10.724 18.510 -16.899 1.00 39.10 487 PHE A C 1
ATOM 688 O O . PHE A 1 105 ? -10.618 19.287 -15.963 1.00 41.53 487 PHE A O 1
ATOM 696 N N . LYS A 1 106 ? -11.465 17.430 -16.827 1.00 38.32 488 LYS A N 1
ATOM 697 C CA . LYS A 1 106 ? -12.142 17.063 -15.600 1.00 37.53 488 LYS A CA 1
ATOM 698 C C . LYS A 1 106 ? -11.301 16.147 -14.772 1.00 32.36 488 LYS A C 1
ATOM 699 O O . LYS A 1 106 ? -10.532 15.326 -15.287 1.00 29.88 488 LYS A O 1
ATOM 705 N N . GLN A 1 107 ? -11.455 16.310 -13.470 1.00 34.07 489 GLN A N 1
ATOM 706 C CA . GLN A 1 107 ? -10.812 15.496 -12.482 1.00 31.25 489 GLN A CA 1
ATOM 707 C C . GLN A 1 107 ? -11.896 14.760 -11.748 1.00 33.66 489 GLN A C 1
ATOM 708 O O . GLN A 1 107 ? -13.015 15.256 -11.629 1.00 34.00 489 GLN A O 1
ATOM 714 N N . ILE A 1 108 ? -11.537 13.614 -11.216 1.00 29.67 490 ILE A N 1
ATOM 715 C CA . ILE A 1 108 ? -12.390 12.883 -10.341 1.00 29.70 490 ILE A CA 1
ATOM 716 C C . ILE A 1 108 ? -11.554 12.211 -9.277 1.00 28.50 490 ILE A C 1
ATOM 717 O O . ILE A 1 108 ? -10.513 11.645 -9.606 1.00 28.16 490 ILE A O 1
ATOM 722 N N . ARG A 1 109 ? -12.122 12.021 -8.099 1.00 29.61 491 ARG A N 1
ATOM 723 C CA . ARG A 1 109 ? -11.357 11.374 -7.015 1.00 32.41 491 ARG A CA 1
ATOM 724 C C . ARG A 1 109 ? -11.419 9.864 -7.117 1.00 33.53 491 ARG A C 1
ATOM 725 O O . ARG A 1 109 ? -12.389 9.258 -7.589 1.00 30.04 491 ARG A O 1
ATOM 733 N N . LEU A 1 110 ? -10.399 9.240 -6.579 1.00 28.91 492 LEU A N 1
ATOM 734 C CA . LEU A 1 110 ? -10.287 7.814 -6.625 1.00 28.64 492 LEU A CA 1
ATOM 735 C C . LEU A 1 110 ? -11.435 7.180 -5.815 1.00 29.41 492 LEU A C 1
ATOM 736 O O . LEU A 1 110 ? -11.801 6.032 -6.030 1.00 34.71 492 LEU A O 1
ATOM 741 N N . THR A 1 111 ? -11.961 7.947 -4.888 1.00 28.90 493 THR A N 1
ATOM 742 C CA . THR A 1 111 ? -13.053 7.508 -4.008 1.00 34.41 493 THR A CA 1
ATOM 743 C C . THR A 1 111 ? -14.415 8.096 -4.401 1.00 33.51 493 THR A C 1
ATOM 744 O O . THR A 1 111 ? -15.365 7.963 -3.644 1.00 35.43 493 THR A O 1
ATOM 748 N N . ASP A 1 112 ? -14.479 8.832 -5.490 1.00 33.47 494 ASP A N 1
ATOM 749 C CA . ASP A 1 112 ? -15.767 9.339 -6.021 1.00 34.88 494 ASP A CA 1
ATOM 750 C C . ASP A 1 112 ? -16.493 8.102 -6.635 1.00 34.41 494 ASP A C 1
ATOM 751 O O . ASP A 1 112 ? -15.882 7.048 -6.890 1.00 30.61 494 ASP A O 1
ATOM 756 N N . THR A 1 113 ? -17.798 8.235 -6.897 1.00 30.41 495 THR A N 1
ATOM 757 C CA . THR A 1 113 ? -18.565 7.112 -7.491 1.00 28.23 495 THR A CA 1
ATOM 758 C C . THR A 1 113 ? -18.443 6.909 -8.981 1.00 25.06 495 THR A C 1
ATOM 759 O O . THR A 1 113 ? -18.214 7.837 -9.767 1.00 27.31 495 THR A O 1
ATOM 763 N N . LEU A 1 114 ? -18.757 5.704 -9.404 1.00 27.03 496 LEU A N 1
ATOM 764 C CA . LEU A 1 114 ? -18.902 5.345 -10.757 1.00 25.07 496 LEU A CA 1
ATOM 765 C C . LEU A 1 114 ? -20.054 6.093 -11.390 1.00 26.27 496 LEU A C 1
ATOM 766 O O . LEU A 1 114 ? -20.038 6.415 -12.568 1.00 25.24 496 LEU A O 1
ATOM 771 N N . GLY A 1 115 ? -21.062 6.406 -10.588 1.00 27.30 497 GLY A N 1
ATOM 772 C CA . GLY A 1 115 ? -22.133 7.252 -11.076 1.00 31.28 497 GLY A CA 1
ATOM 773 C C . GLY A 1 115 ? -21.622 8.606 -11.539 1.00 29.42 497 GLY A C 1
ATOM 774 O O . GLY A 1 115 ? -21.974 9.089 -12.629 1.00 30.28 497 GLY A O 1
ATOM 775 N N . ARG A 1 116 ? -20.902 9.307 -10.641 1.00 28.52 498 ARG A N 1
ATOM 776 C CA . ARG A 1 116 ? -20.287 10.589 -11.009 1.00 32.35 498 ARG A CA 1
ATOM 777 C C . ARG A 1 116 ? -19.411 10.383 -12.249 1.00 27.61 498 ARG A C 1
ATOM 778 O O . ARG A 1 116 ? -19.435 11.185 -13.176 1.00 30.53 498 ARG A O 1
ATOM 786 N N . LEU A 1 117 ? -18.637 9.313 -12.274 1.00 25.00 499 LEU A N 1
ATOM 787 C CA . LEU A 1 117 ? -17.729 9.065 -13.419 1.00 25.43 499 LEU A CA 1
ATOM 788 C C . LEU A 1 117 ? -18.540 9.011 -14.720 1.00 26.54 499 LEU A C 1
ATOM 789 O O . LEU A 1 117 ? -18.146 9.556 -15.758 1.00 24.75 499 LEU A O 1
ATOM 794 N N . SER A 1 118 ? -19.681 8.333 -14.636 1.00 26.80 500 SER A N 1
ATOM 795 C CA . SER A 1 118 ? -20.467 8.091 -15.828 1.00 27.72 500 SER A CA 1
ATOM 796 C C . SER A 1 118 ? -20.962 9.399 -16.406 1.00 29.94 500 SER A C 1
ATOM 797 O O . SER A 1 118 ? -20.919 9.550 -17.641 1.00 28.10 500 SER A O 1
ATOM 800 N N . HIS A 1 119 ? -21.303 10.374 -15.539 1.00 30.43 501 HIS A N 1
ATOM 801 C CA . HIS A 1 119 ? -21.699 11.724 -15.967 1.00 34.07 501 HIS A CA 1
ATOM 802 C C . HIS A 1 119 ? -20.563 12.422 -16.688 1.00 30.96 501 HIS A C 1
ATOM 803 O O . HIS A 1 119 ? -20.779 13.080 -17.686 1.00 31.20 501 HIS A O 1
ATOM 810 N N . ILE A 1 120 ? -19.368 12.345 -16.124 1.00 29.62 502 ILE A N 1
ATOM 811 C CA . ILE A 1 120 ? -18.235 12.983 -16.739 1.00 28.38 502 ILE A CA 1
ATOM 812 C C . ILE A 1 120 ? -17.989 12.336 -18.099 1.00 31.19 502 ILE A C 1
ATOM 813 O O . ILE A 1 120 ? -17.816 13.016 -19.102 1.00 32.74 502 ILE A O 1
ATOM 818 N N . LEU A 1 121 ? -17.986 11.020 -18.146 1.00 30.95 503 LEU A N 1
ATOM 819 C CA . LEU A 1 121 ? -17.646 10.352 -19.405 1.00 30.24 503 LEU A CA 1
ATOM 820 C C . LEU A 1 121 ? -18.657 10.593 -20.505 1.00 34.66 503 LEU A C 1
ATOM 821 O O . LEU A 1 121 ? -18.330 10.451 -21.695 1.00 35.26 503 LEU A O 1
ATOM 826 N N . GLU A 1 122 ? -19.872 10.961 -20.151 1.00 33.02 504 GLU A N 1
ATOM 827 C CA . GLU A 1 122 ? -20.855 11.175 -21.179 1.00 36.30 504 GLU A CA 1
ATOM 828 C C . GLU A 1 122 ? -20.588 12.497 -21.876 1.00 42.06 504 GLU A C 1
ATOM 829 O O . GLU A 1 122 ? -20.999 12.701 -23.030 1.00 41.90 504 GLU A O 1
ATOM 835 N N . MET A 1 123 ? -19.969 13.432 -21.166 1.00 37.50 505 MET A N 1
ATOM 836 C CA . MET A 1 123 ? -19.706 14.772 -21.725 1.00 40.04 505 MET A CA 1
ATOM 837 C C . MET A 1 123 ? -18.255 14.924 -22.215 1.00 38.80 505 MET A C 1
ATOM 838 O O . MET A 1 123 ? -17.973 15.680 -23.153 1.00 39.58 505 MET A O 1
ATOM 843 N N . ASP A 1 124 ? -17.333 14.259 -21.541 1.00 34.27 506 ASP A N 1
ATOM 844 C CA . ASP A 1 124 ? -15.898 14.334 -21.913 1.00 36.26 506 ASP A CA 1
ATOM 845 C C . ASP A 1 124 ? -15.302 12.983 -22.296 1.00 31.00 506 ASP A C 1
ATOM 846 O O . ASP A 1 124 ? -15.778 11.944 -21.881 1.00 30.26 506 ASP A O 1
ATOM 851 N N . HIS A 1 125 ? -14.156 12.981 -22.979 1.00 32.63 507 HIS A N 1
ATOM 852 C CA A HIS A 1 125 ? -13.684 11.692 -23.427 0.50 30.06 507 HIS A CA 1
ATOM 853 C CA B HIS A 1 125 ? -13.533 11.757 -23.534 0.50 31.57 507 HIS A CA 1
ATOM 854 C C . HIS A 1 125 ? -12.758 11.038 -22.416 1.00 30.69 507 HIS A C 1
ATOM 855 O O . HIS A 1 125 ? -12.361 9.883 -22.575 1.00 30.63 507 HIS A O 1
ATOM 868 N N . PHE A 1 126 ? -12.483 11.748 -21.316 1.00 28.54 508 PHE A N 1
ATOM 869 C CA . PHE A 1 126 ? -11.639 11.177 -20.241 1.00 24.86 508 PHE A CA 1
ATOM 870 C C . PHE A 1 126 ? -11.742 12.005 -18.969 1.00 24.35 508 PHE A C 1
ATOM 871 O O . PHE A 1 126 ? -12.238 13.122 -18.966 1.00 25.91 508 PHE A O 1
ATOM 879 N N . ALA A 1 127 ? -11.214 11.464 -17.892 1.00 21.65 509 ALA A N 1
ATOM 880 C CA . ALA A 1 127 ? -11.002 12.265 -16.685 1.00 23.53 509 ALA A CA 1
ATOM 881 C C . ALA A 1 127 ? -9.649 11.875 -16.106 1.00 24.11 509 ALA A C 1
ATOM 882 O O . ALA A 1 127 ? -9.127 10.808 -16.440 1.00 22.10 509 ALA A O 1
ATOM 884 N N . LEU A 1 128 ? -9.038 12.792 -15.357 1.00 22.00 510 LEU A N 1
ATOM 885 C CA . LEU A 1 128 ? -7.836 12.449 -14.570 1.00 26.27 510 LEU A CA 1
ATOM 886 C C . LEU A 1 128 ? -8.286 12.094 -13.163 1.00 22.48 510 LEU A C 1
ATOM 887 O O . LEU A 1 128 ? -9.021 12.881 -12.507 1.00 24.30 510 LEU A O 1
ATOM 892 N N . VAL A 1 129 ? -7.855 10.932 -12.712 1.00 21.72 511 VAL A N 1
ATOM 893 C CA . VAL A 1 129 ? -8.233 10.402 -11.428 1.00 22.82 511 VAL A CA 1
ATOM 894 C C . VAL A 1 129 ? -7.162 10.861 -10.435 1.00 25.42 511 VAL A C 1
ATOM 895 O O . VAL A 1 129 ? -5.967 10.704 -10.681 1.00 24.02 511 VAL A O 1
ATOM 899 N N . VAL A 1 130 ? -7.638 11.462 -9.356 1.00 24.40 512 VAL A N 1
ATOM 900 C CA A VAL A 1 130 ? -6.811 12.183 -8.383 0.50 24.61 512 VAL A CA 1
ATOM 901 C CA B VAL A 1 130 ? -6.736 12.070 -8.381 0.50 23.06 512 VAL A CA 1
ATOM 902 C C . VAL A 1 130 ? -7.043 11.571 -6.987 1.00 28.45 512 VAL A C 1
ATOM 903 O O . VAL A 1 130 ? -8.141 11.017 -6.692 1.00 24.27 512 VAL A O 1
ATOM 910 N N . HIS A 1 131 ? -6.032 11.661 -6.126 1.00 28.46 513 HIS A N 1
ATOM 911 C CA . HIS A 1 131 ? -6.186 11.255 -4.746 1.00 30.13 513 HIS A CA 1
ATOM 912 C C . HIS A 1 131 ? -5.427 12.190 -3.852 1.00 31.79 513 HIS A C 1
ATOM 913 O O . HIS A 1 131 ? -4.410 12.717 -4.246 1.00 27.30 513 HIS A O 1
ATOM 920 N N . GLU A 1 132 ? -5.995 12.455 -2.674 1.00 29.89 514 GLU A N 1
ATOM 921 C CA . GLU A 1 132 ? -5.468 13.458 -1.766 1.00 33.29 514 GLU A CA 1
ATOM 922 C C . GLU A 1 132 ? -4.554 12.798 -0.760 1.00 33.26 514 GLU A C 1
ATOM 923 O O . GLU A 1 132 ? -4.986 11.949 0.027 1.00 35.83 514 GLU A O 1
ATOM 929 N N . GLN A 1 133 ? -3.328 13.291 -0.707 1.00 31.63 515 GLN A N 1
ATOM 930 C CA . GLN A 1 133 ? -2.364 12.888 0.310 1.00 33.94 515 GLN A CA 1
ATOM 931 C C . GLN A 1 133 ? -1.883 14.158 0.929 1.00 35.87 515 GLN A C 1
ATOM 932 O O . GLN A 1 133 ? -2.684 15.081 1.111 1.00 37.77 515 GLN A O 1
ATOM 938 N N . GLN A 1 134 ? -0.549 14.280 1.109 1.00 38.02 526 GLN A N 1
ATOM 939 C CA . GLN A 1 134 ? -0.157 15.598 1.552 1.00 41.71 526 GLN A CA 1
ATOM 940 C C . GLN A 1 134 ? -0.255 16.688 0.462 1.00 41.14 526 GLN A C 1
ATOM 941 O O . GLN A 1 134 ? -0.387 17.898 0.761 1.00 40.91 526 GLN A O 1
ATOM 947 N N . ARG A 1 135 ? -0.160 16.265 -0.786 1.00 41.23 527 ARG A N 1
ATOM 948 C CA . ARG A 1 135 ? -0.538 17.095 -1.922 1.00 39.53 527 ARG A CA 1
ATOM 949 C C . ARG A 1 135 ? -1.530 16.292 -2.751 1.00 35.77 527 ARG A C 1
ATOM 950 O O . ARG A 1 135 ? -1.806 15.108 -2.467 1.00 30.70 527 ARG A O 1
ATOM 958 N N . GLN A 1 136 ? -2.175 16.962 -3.695 1.00 33.31 528 GLN A N 1
ATOM 959 C CA . GLN A 1 136 ? -3.073 16.264 -4.620 1.00 32.29 528 GLN A CA 1
ATOM 960 C C . GLN A 1 136 ? -2.284 15.546 -5.733 1.00 30.71 528 GLN A C 1
ATOM 961 O O . GLN A 1 136 ? -1.412 16.152 -6.395 1.00 34.18 528 GLN A O 1
ATOM 967 N N . MET A 1 137 ? -2.436 14.237 -5.746 1.00 27.44 529 MET A N 1
ATOM 968 C CA . MET A 1 137 ? -1.656 13.314 -6.587 1.00 27.54 529 MET A CA 1
ATOM 969 C C . MET A 1 137 ? -2.507 12.730 -7.702 1.00 26.76 529 MET A C 1
ATOM 970 O O . MET A 1 137 ? -3.701 12.453 -7.504 1.00 26.50 529 MET A O 1
ATOM 975 N N . VAL A 1 138 ? -1.889 12.521 -8.876 1.00 24.52 530 VAL A N 1
ATOM 976 C CA . VAL A 1 138 ? -2.555 11.850 -9.981 1.00 23.81 530 VAL A CA 1
ATOM 977 C C . VAL A 1 138 ? -2.390 10.364 -9.872 1.00 24.76 530 VAL A C 1
ATOM 978 O O . VAL A 1 138 ? -1.255 9.874 -9.713 1.00 25.43 530 VAL A O 1
ATOM 982 N N . PHE A 1 139 ? -3.504 9.644 -9.964 1.00 21.97 531 PHE A N 1
ATOM 983 C CA . PHE A 1 139 ? -3.535 8.194 -9.889 1.00 21.37 531 PHE A CA 1
ATOM 984 C C . PHE A 1 139 ? -3.473 7.564 -11.282 1.00 22.32 531 PHE A C 1
ATOM 985 O O . PHE A 1 139 ? -2.874 6.528 -11.447 1.00 21.60 531 PHE A O 1
ATOM 993 N N . GLY A 1 140 ? -4.248 8.110 -12.217 1.00 21.34 532 GLY A N 1
ATOM 994 C CA . GLY A 1 140 ? -4.335 7.517 -13.558 1.00 23.00 532 GLY A CA 1
ATOM 995 C C . GLY A 1 140 ? -5.309 8.292 -14.414 1.00 22.82 532 GLY A C 1
ATOM 996 O O . GLY A 1 140 ? -5.983 9.231 -13.938 1.00 23.09 532 GLY A O 1
ATOM 997 N N . VAL A 1 141 ? -5.408 7.861 -15.683 1.00 20.52 533 VAL A N 1
ATOM 998 C CA . VAL A 1 141 ? -6.450 8.355 -16.583 1.00 21.24 533 VAL A CA 1
ATOM 999 C C . VAL A 1 141 ? -7.632 7.358 -16.497 1.00 19.75 533 VAL A C 1
ATOM 1000 O O . VAL A 1 141 ? -7.453 6.156 -16.214 1.00 21.14 533 VAL A O 1
ATOM 1004 N N . VAL A 1 142 ? -8.847 7.837 -16.800 1.00 21.84 534 VAL A N 1
ATOM 1005 C CA . VAL A 1 142 ? -9.976 6.920 -16.948 1.00 19.74 534 VAL A CA 1
ATOM 1006 C C . VAL A 1 142 ? -10.817 7.339 -18.167 1.00 19.90 534 VAL A C 1
ATOM 1007 O O . VAL A 1 142 ? -10.983 8.549 -18.434 1.00 19.76 534 VAL A O 1
ATOM 1011 N N . THR A 1 143 ? -11.260 6.332 -18.912 1.00 20.76 535 THR A N 1
ATOM 1012 C CA . THR A 1 143 ? -12.040 6.558 -20.125 1.00 19.88 535 THR A CA 1
ATOM 1013 C C . THR A 1 143 ? -13.241 5.556 -20.163 1.00 18.65 535 THR A C 1
ATOM 1014 O O . THR A 1 143 ? -13.360 4.682 -19.303 1.00 18.96 535 THR A O 1
ATOM 1018 N N . ALA A 1 144 ? -14.075 5.664 -21.196 1.00 18.80 536 ALA A N 1
ATOM 1019 C CA . ALA A 1 144 ? -15.290 4.906 -21.212 1.00 20.13 536 ALA A CA 1
ATOM 1020 C C . ALA A 1 144 ? -15.042 3.415 -21.096 1.00 21.66 536 ALA A C 1
ATOM 1021 O O . ALA A 1 144 ? -15.781 2.712 -20.419 1.00 21.29 536 ALA A O 1
ATOM 1023 N N . ILE A 1 145 ? -14.062 2.890 -21.826 1.00 19.24 537 ILE A N 1
ATOM 1024 C CA . ILE A 1 145 ? -13.840 1.445 -21.794 1.00 21.01 537 ILE A CA 1
ATOM 1025 C C . ILE A 1 145 ? -13.544 0.920 -20.404 1.00 19.78 537 ILE A C 1
ATOM 1026 O O . ILE A 1 145 ? -13.936 -0.214 -20.063 1.00 19.95 537 ILE A O 1
ATOM 1031 N N . ASP A 1 146 ? -12.937 1.738 -19.558 1.00 21.01 538 ASP A N 1
ATOM 1032 C CA . ASP A 1 146 ? -12.619 1.311 -18.210 1.00 22.38 538 ASP A CA 1
ATOM 1033 C C . ASP A 1 146 ? -13.901 1.053 -17.425 1.00 20.87 538 ASP A C 1
ATOM 1034 O O . ASP A 1 146 ? -14.027 0.019 -16.714 1.00 21.69 538 ASP A O 1
ATOM 1039 N N . LEU A 1 147 ? -14.883 1.951 -17.590 1.00 20.03 539 LEU A N 1
ATOM 1040 C CA . LEU A 1 147 ? -16.183 1.758 -16.949 1.00 22.19 539 LEU A CA 1
ATOM 1041 C C . LEU A 1 147 ? -16.968 0.599 -17.584 1.00 23.18 539 LEU A C 1
ATOM 1042 O O . LEU A 1 147 ? -17.539 -0.254 -16.887 1.00 24.42 539 LEU A O 1
ATOM 1047 N N . LEU A 1 148 ? -17.037 0.604 -18.921 1.00 21.68 540 LEU A N 1
ATOM 1048 C CA . LEU A 1 148 ? -17.721 -0.434 -19.668 1.00 21.77 540 LEU A CA 1
ATOM 1049 C C . LEU A 1 148 ? -17.258 -1.836 -19.363 1.00 23.65 540 LEU A C 1
ATOM 1050 O O . LEU A 1 148 ? -18.090 -2.759 -19.128 1.00 25.05 540 LEU A O 1
ATOM 1055 N N . ASN A 1 149 ? -15.941 -1.995 -19.303 1.00 24.94 541 ASN A N 1
ATOM 1056 C CA . ASN A 1 149 ? -15.358 -3.292 -19.039 1.00 26.31 541 ASN A CA 1
ATOM 1057 C C . ASN A 1 149 ? -15.758 -3.792 -17.643 1.00 26.14 541 ASN A C 1
ATOM 1058 O O . ASN A 1 149 ? -16.095 -4.951 -17.488 1.00 29.83 541 ASN A O 1
ATOM 1063 N N . PHE A 1 150 ? -15.764 -2.885 -16.679 1.00 22.74 542 PHE A N 1
ATOM 1064 C CA . PHE A 1 150 ? -16.096 -3.195 -15.328 1.00 25.10 542 PHE A CA 1
ATOM 1065 C C . PHE A 1 150 ? -17.524 -3.663 -15.237 1.00 26.97 542 PHE A C 1
ATOM 1066 O O . PHE A 1 150 ? -17.824 -4.695 -14.609 1.00 31.06 542 PHE A O 1
ATOM 1074 N N . VAL A 1 151 ? -18.427 -2.856 -15.796 1.00 26.82 543 VAL A N 1
ATOM 1075 C CA . VAL A 1 151 ? -19.890 -3.196 -15.768 1.00 28.00 543 VAL A CA 1
ATOM 1076 C C . VAL A 1 151 ? -20.163 -4.514 -16.516 1.00 30.44 543 VAL A C 1
ATOM 1077 O O . VAL A 1 151 ? -20.736 -5.471 -15.960 1.00 37.33 543 VAL A O 1
ATOM 1081 N N . ALA A 1 152 ? -19.684 -4.608 -17.751 1.00 27.84 544 ALA A N 1
ATOM 1082 C CA . ALA A 1 152 ? -19.781 -5.851 -18.511 1.00 33.46 544 ALA A CA 1
ATOM 1083 C C . ALA A 1 152 ? -19.256 -7.113 -17.825 1.00 41.05 544 ALA A C 1
ATOM 1084 O O . ALA A 1 152 ? -19.870 -8.180 -17.997 1.00 42.59 544 ALA A O 1
ATOM 1086 N N . ALA A 1 153 ? -18.053 -7.035 -17.231 1.00 41.93 545 ALA A N 1
ATOM 1087 C CA . ALA A 1 153 ? -17.346 -8.223 -16.738 1.00 51.28 545 ALA A CA 1
ATOM 1088 C C . ALA A 1 153 ? -18.199 -8.838 -15.628 1.00 56.23 545 ALA A C 1
ATOM 1089 O O . ALA A 1 153 ? -19.028 -8.138 -15.058 1.00 60.04 545 ALA A O 1
ATOM 1091 N N . GLY B 1 10 ? -11.332 34.938 -30.684 1.00 68.60 -14 GLY B N 1
ATOM 1092 C CA . GLY B 1 10 ? -11.618 36.319 -31.153 1.00 56.34 -14 GLY B CA 1
ATOM 1093 C C . GLY B 1 10 ? -10.755 36.725 -32.339 1.00 55.45 -14 GLY B C 1
ATOM 1094 O O . GLY B 1 10 ? -11.047 36.381 -33.497 1.00 50.18 -14 GLY B O 1
ATOM 1095 N N . VAL B 1 11 ? -9.661 37.437 -32.048 1.00 54.22 -13 VAL B N 1
ATOM 1096 C CA . VAL B 1 11 ? -8.792 37.974 -33.090 1.00 49.55 -13 VAL B CA 1
ATOM 1097 C C . VAL B 1 11 ? -8.195 36.843 -33.939 1.00 53.79 -13 VAL B C 1
ATOM 1098 O O . VAL B 1 11 ? -8.144 36.969 -35.172 1.00 45.52 -13 VAL B O 1
ATOM 1102 N N . ASP B 1 12 ? -7.786 35.730 -33.301 1.00 49.17 -12 ASP B N 1
ATOM 1103 C CA . ASP B 1 12 ? -7.239 34.569 -34.051 1.00 49.80 -12 ASP B CA 1
ATOM 1104 C C . ASP B 1 12 ? -8.252 33.912 -34.984 1.00 47.97 -12 ASP B C 1
ATOM 1105 O O . ASP B 1 12 ? -7.903 33.500 -36.107 1.00 40.06 -12 ASP B O 1
ATOM 1110 N N . LEU B 1 13 ? -9.453 33.642 -34.461 1.00 48.34 -11 LEU B N 1
ATOM 1111 C CA . LEU B 1 13 ? -10.528 33.181 -35.347 1.00 50.40 -11 LEU B CA 1
ATOM 1112 C C . LEU B 1 13 ? -10.687 34.175 -36.553 1.00 48.65 -11 LEU B C 1
ATOM 1113 O O . LEU B 1 13 ? -10.873 33.754 -37.703 1.00 46.82 -11 LEU B O 1
ATOM 1118 N N . GLY B 1 14 ? -10.578 35.483 -36.275 1.00 45.89 -10 GLY B N 1
ATOM 1119 C CA . GLY B 1 14 ? -10.771 36.521 -37.307 1.00 46.84 -10 GLY B CA 1
ATOM 1120 C C . GLY B 1 14 ? -9.753 36.373 -38.393 1.00 48.03 -10 GLY B C 1
ATOM 1121 O O . GLY B 1 14 ? -10.070 36.380 -39.599 1.00 38.02 -10 GLY B O 1
ATOM 1122 N N . THR B 1 15 ? -8.502 36.204 -37.966 1.00 41.66 -9 THR B N 1
ATOM 1123 C CA . THR B 1 15 ? -7.407 35.957 -38.902 1.00 38.34 -9 THR B CA 1
ATOM 1124 C C . THR B 1 15 ? -7.621 34.670 -39.709 1.00 41.80 -9 THR B C 1
ATOM 1125 O O . THR B 1 15 ? -7.321 34.621 -40.945 1.00 36.13 -9 THR B O 1
ATOM 1129 N N . GLU B 1 16 ? -8.035 33.601 -39.023 1.00 39.52 -8 GLU B N 1
ATOM 1130 C CA . GLU B 1 16 ? -8.140 32.275 -39.684 1.00 44.01 -8 GLU B CA 1
ATOM 1131 C C . GLU B 1 16 ? -9.303 32.319 -40.679 1.00 45.97 -8 GLU B C 1
ATOM 1132 O O . GLU B 1 16 ? -9.307 31.582 -41.669 1.00 49.25 -8 GLU B O 1
ATOM 1138 N N . ASN B 1 17 ? -10.341 33.093 -40.346 1.00 44.69 -7 ASN B N 1
ATOM 1139 C CA . ASN B 1 17 ? -11.464 33.312 -41.273 1.00 51.38 -7 ASN B CA 1
ATOM 1140 C C . ASN B 1 17 ? -11.075 34.162 -42.498 1.00 52.58 -7 ASN B C 1
ATOM 1141 O O . ASN B 1 17 ? -11.270 33.755 -43.648 1.00 44.01 -7 ASN B O 1
ATOM 1146 N N . LEU B 1 18 ? -10.382 35.267 -42.237 1.00 51.91 -6 LEU B N 1
ATOM 1147 C CA . LEU B 1 18 ? -9.958 36.168 -43.291 1.00 45.10 -6 LEU B CA 1
ATOM 1148 C C . LEU B 1 18 ? -9.068 35.428 -44.289 1.00 44.72 -6 LEU B C 1
ATOM 1149 O O . LEU B 1 18 ? -9.305 35.509 -45.510 1.00 46.47 -6 LEU B O 1
ATOM 1154 N N . TYR B 1 19 ? -8.050 34.713 -43.757 1.00 36.21 -5 TYR B N 1
ATOM 1155 C CA . TYR B 1 19 ? -7.051 34.059 -44.572 1.00 33.92 -5 TYR B CA 1
ATOM 1156 C C . TYR B 1 19 ? -7.254 32.537 -44.623 1.00 34.61 -5 TYR B C 1
ATOM 1157 O O . TYR B 1 19 ? -6.295 31.786 -44.844 1.00 31.72 -5 TYR B O 1
ATOM 1166 N N . PHE B 1 20 ? -8.511 32.105 -44.532 1.00 34.45 -4 PHE B N 1
ATOM 1167 C CA . PHE B 1 20 ? -8.812 30.692 -44.484 1.00 37.01 -4 PHE B CA 1
ATOM 1168 C C . PHE B 1 20 ? -8.203 30.068 -45.706 1.00 31.91 -4 PHE B C 1
ATOM 1169 O O . PHE B 1 20 ? -7.607 28.972 -45.617 1.00 32.69 -4 PHE B O 1
ATOM 1177 N N . GLN B 1 21 ? -8.349 30.717 -46.882 1.00 29.58 -3 GLN B N 1
ATOM 1178 C CA . GLN B 1 21 ? -7.871 30.064 -48.096 1.00 32.03 -3 GLN B CA 1
ATOM 1179 C C . GLN B 1 21 ? -6.372 29.834 -48.041 1.00 28.66 -3 GLN B C 1
ATOM 1180 O O . GLN B 1 21 ? -5.873 28.739 -48.449 1.00 30.85 -3 GLN B O 1
ATOM 1186 N N . SER B 1 22 ? -5.603 30.834 -47.576 1.00 26.23 -2 SER B N 1
ATOM 1187 C CA . SER B 1 22 ? -4.172 30.711 -47.645 1.00 25.29 -2 SER B CA 1
ATOM 1188 C C . SER B 1 22 ? -3.561 30.023 -46.431 1.00 25.89 -2 SER B C 1
ATOM 1189 O O . SER B 1 22 ? -2.407 29.596 -46.480 1.00 26.87 -2 SER B O 1
ATOM 1192 N N . MET B 1 23 ? -4.399 29.737 -45.473 1.00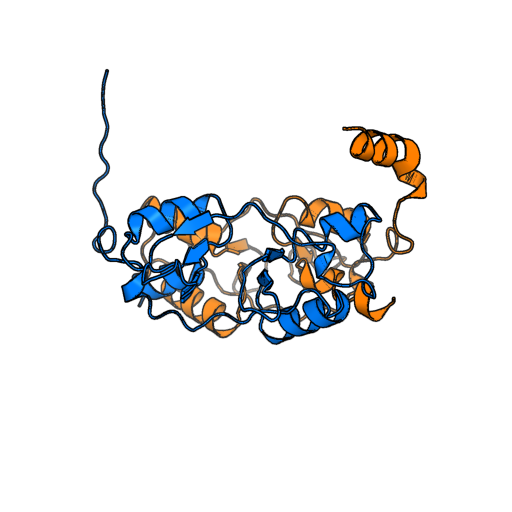 26.00 -1 MET B N 1
ATOM 1193 C CA . MET B 1 23 ? -4.008 28.902 -44.340 1.00 29.54 -1 MET B CA 1
ATOM 1194 C C . MET B 1 23 ? -4.341 27.422 -44.497 1.00 31.51 -1 MET B C 1
ATOM 1195 O O . MET B 1 23 ? -3.966 26.622 -43.625 1.00 32.79 -1 MET B O 1
ATOM 1200 N N . LYS B 1 24 ? -4.993 27.073 -45.627 1.00 25.18 406 LYS B N 1
ATOM 1201 C CA . LYS B 1 24 ? -5.274 25.670 -45.854 1.00 24.03 406 LYS B CA 1
ATOM 1202 C C . LYS B 1 24 ? -3.933 24.975 -45.944 1.00 21.88 406 LYS B C 1
ATOM 1203 O O . LYS B 1 24 ? -3.068 25.436 -46.691 1.00 22.80 406 LYS B O 1
ATOM 1209 N N . PRO B 1 25 ? -3.786 23.855 -45.231 1.00 24.63 407 PRO B N 1
ATOM 1210 C CA . PRO B 1 25 ? -2.543 23.084 -45.256 1.00 26.66 407 PRO B CA 1
ATOM 1211 C C . PRO B 1 25 ? -2.155 22.700 -46.686 1.00 24.49 407 PRO B C 1
ATOM 1212 O O . PRO B 1 25 ? -3.032 22.404 -47.509 1.00 24.96 407 PRO B O 1
ATOM 1216 N N . TRP B 1 26 ? -0.874 22.533 -46.939 1.00 25.58 408 TRP B N 1
ATOM 1217 C CA . TRP B 1 26 ? -0.422 21.989 -48.218 1.00 25.32 408 TRP B CA 1
ATOM 1218 C C . TRP B 1 26 ? -1.041 20.628 -48.598 1.00 27.29 408 TRP B C 1
ATOM 1219 O O . TRP B 1 26 ? -1.165 20.319 -49.800 1.00 25.95 408 TRP B O 1
ATOM 1230 N N . TRP B 1 27 ? -1.595 19.889 -47.621 1.00 21.80 409 TRP B N 1
ATOM 1231 C CA . TRP B 1 27 ? -2.081 18.538 -47.892 1.00 22.08 409 TRP B CA 1
ATOM 1232 C C . TRP B 1 27 ? -3.588 18.513 -47.976 1.00 19.38 409 TRP B C 1
ATOM 1233 O O . TRP B 1 27 ? -4.172 17.442 -48.102 1.00 20.52 409 TRP B O 1
ATOM 1244 N N . TRP B 1 28 ? -4.219 19.683 -47.998 1.00 20.50 410 TRP B N 1
ATOM 1245 C CA . TRP B 1 28 ? -5.705 19.790 -47.882 1.00 19.06 410 TRP B CA 1
ATOM 1246 C C . TRP B 1 28 ? -6.435 19.089 -48.965 1.00 19.47 410 TRP B C 1
ATOM 1247 O O . TRP B 1 28 ? -7.567 18.579 -48.740 1.00 20.64 410 TRP B O 1
ATOM 1258 N N . HIS B 1 29 ? -5.893 19.184 -50.205 1.00 19.77 411 HIS B N 1
ATOM 1259 C CA . HIS B 1 29 ? -6.493 18.501 -51.357 1.00 22.53 411 HIS B CA 1
ATOM 1260 C C . HIS B 1 29 ? -5.907 17.198 -51.751 1.00 25.26 411 HIS B C 1
ATOM 1261 O O . HIS B 1 29 ? -6.359 16.561 -52.746 1.00 22.48 411 HIS B O 1
ATOM 1268 N N . LEU B 1 30 ? -4.997 16.689 -50.929 1.00 21.41 412 LEU B N 1
ATOM 1269 C CA . LEU B 1 30 ? -4.614 15.307 -51.075 1.00 22.41 412 LEU B CA 1
ATOM 1270 C C . LEU B 1 30 ? -5.788 14.448 -50.696 1.00 20.13 412 LEU B C 1
ATOM 1271 O O . LEU B 1 30 ? -6.725 14.893 -49.987 1.00 22.49 412 LEU B O 1
ATOM 1276 N N . ARG B 1 31 ? -5.722 13.159 -50.998 1.00 24.78 413 ARG B N 1
ATOM 1277 C CA . ARG B 1 31 ? -6.887 12.278 -50.715 1.00 22.82 413 ARG B CA 1
ATOM 1278 C C . ARG B 1 31 ? -6.661 11.396 -49.510 1.00 21.92 413 ARG B C 1
ATOM 1279 O O . ARG B 1 31 ? -5.518 11.132 -49.138 1.00 21.86 413 ARG B O 1
ATOM 1287 N N . VAL B 1 32 ? -7.768 10.910 -48.943 1.00 20.53 414 VAL B N 1
ATOM 1288 C CA . VAL B 1 32 ? -7.732 9.970 -47.841 1.00 21.12 414 VAL B CA 1
ATOM 1289 C C . VAL B 1 32 ? -6.850 8.774 -48.159 1.00 22.60 414 VAL B C 1
ATOM 1290 O O . VAL B 1 32 ? -6.230 8.140 -47.301 1.00 20.99 414 VAL B O 1
ATOM 1294 N N . GLN B 1 33 ? -6.696 8.441 -49.421 1.00 26.01 415 GLN B N 1
ATOM 1295 C CA . GLN B 1 33 ? -5.834 7.290 -49.664 1.00 29.35 415 GLN B CA 1
ATOM 1296 C C . GLN B 1 33 ? -4.374 7.523 -49.456 1.00 26.03 415 GLN B C 1
ATOM 1297 O O . GLN B 1 33 ? -3.637 6.585 -49.437 1.00 30.40 415 GLN B O 1
ATOM 1303 N N . GLU B 1 34 ? -3.938 8.751 -49.188 1.00 23.04 416 GLU B N 1
ATOM 1304 C CA . GLU B 1 34 ? -2.570 8.954 -48.746 1.00 29.47 416 GLU B CA 1
ATOM 1305 C C . GLU B 1 34 ? -2.316 8.272 -47.396 1.00 26.20 416 GLU B C 1
ATOM 1306 O O . GLU B 1 34 ? -1.153 8.119 -46.998 1.00 23.90 416 GLU B O 1
ATOM 1312 N N . LEU B 1 35 ? -3.369 8.007 -46.640 1.00 22.40 417 LEU B N 1
ATOM 1313 C CA . LEU B 1 35 ? -3.195 7.608 -45.228 1.00 25.73 417 LEU B CA 1
ATOM 1314 C C . LEU B 1 35 ? -2.835 6.091 -45.083 1.00 31.58 417 LEU B C 1
ATOM 1315 O O . LEU B 1 35 ? -2.296 5.680 -44.075 1.00 30.80 417 LEU B O 1
ATOM 1320 N N . GLY B 1 36 ? -3.058 5.264 -46.088 1.00 35.14 418 GLY B N 1
ATOM 1321 C CA . GLY B 1 36 ? -2.899 3.805 -45.897 1.00 47.25 418 GLY B CA 1
ATOM 1322 C C . GLY B 1 36 ? -3.389 3.283 -44.532 1.00 56.63 418 GLY B C 1
ATOM 1323 O O . GLY B 1 36 ? -2.654 3.249 -43.575 1.00 52.59 418 GLY B O 1
ATOM 1324 N N . LEU B 1 37 ? -4.644 2.874 -44.437 1.00 49.58 419 LEU B N 1
ATOM 1325 C CA . LEU B 1 37 ? -5.294 2.578 -43.138 1.00 33.72 419 LEU B CA 1
ATOM 1326 C C . LEU B 1 37 ? -5.078 1.132 -42.541 1.00 40.22 419 LEU B C 1
ATOM 1327 O O . LEU B 1 37 ? -4.366 0.349 -43.136 1.00 41.88 419 LEU B O 1
ATOM 1332 N N . SER B 1 38 ? -5.662 0.745 -41.391 1.00 34.74 420 SER B N 1
ATOM 1333 C CA . SER B 1 38 ? -5.662 -0.738 -41.074 1.00 40.53 420 SER B CA 1
ATOM 1334 C C . SER B 1 38 ? -6.780 -1.500 -41.820 1.00 43.48 420 SER B C 1
ATOM 1335 O O . SER B 1 38 ? -7.839 -0.920 -42.206 1.00 32.05 420 SER B O 1
ATOM 1338 N N . ALA B 1 39 ? -6.589 -2.811 -41.957 1.00 38.54 421 ALA B N 1
ATOM 1339 C CA . ALA B 1 39 ? -7.707 -3.725 -42.285 1.00 43.47 421 ALA B CA 1
ATOM 1340 C C . ALA B 1 39 ? -8.808 -3.513 -41.232 1.00 27.91 421 ALA B C 1
ATOM 1341 O O . ALA B 1 39 ? -8.486 -3.471 -40.044 1.00 33.39 421 ALA B O 1
ATOM 1343 N N . PRO B 1 40 ? -10.089 -3.398 -41.635 1.00 32.33 422 PRO B N 1
ATOM 1344 C CA . PRO B 1 40 ? -11.053 -3.092 -40.543 1.00 30.85 422 PRO B CA 1
ATOM 1345 C C . PRO B 1 40 ? -11.495 -4.281 -39.684 1.00 30.20 422 PRO B C 1
ATOM 1346 O O . PRO B 1 40 ? -11.686 -5.372 -40.196 1.00 27.62 422 PRO B O 1
ATOM 1350 N N . LEU B 1 41 ? -11.656 -4.070 -38.381 1.00 25.21 423 LEU B N 1
ATOM 1351 C CA . LEU B 1 41 ? -12.320 -5.063 -37.537 1.00 26.66 423 LEU B CA 1
ATOM 1352 C C . LEU B 1 41 ? -13.817 -4.734 -37.509 1.00 22.70 423 LEU B C 1
ATOM 1353 O O . LEU B 1 41 ? -14.169 -3.608 -37.276 1.00 22.99 423 LEU B O 1
ATOM 1358 N N . THR B 1 42 ? -14.616 -5.649 -38.037 1.00 22.24 424 THR B N 1
ATOM 1359 C CA . THR B 1 42 ? -16.056 -5.491 -38.131 1.00 23.17 424 THR B CA 1
ATOM 1360 C C . THR B 1 42 ? -16.669 -6.545 -37.220 1.00 24.19 424 THR B C 1
ATOM 1361 O O . THR B 1 42 ? -16.044 -7.577 -36.969 1.00 27.60 424 THR B O 1
ATOM 1365 N N . VAL B 1 43 ? -17.923 -6.329 -36.851 1.00 23.37 425 VAL B N 1
ATOM 1366 C CA . VAL B 1 43 ? -18.698 -7.318 -36.111 1.00 23.30 425 VAL B CA 1
ATOM 1367 C C . VAL B 1 43 ? -20.048 -7.539 -36.801 1.00 27.79 425 VAL B C 1
ATOM 1368 O O . VAL B 1 43 ? -20.586 -6.626 -37.442 1.00 24.51 425 VAL B O 1
ATOM 1372 N N . LEU B 1 44 ? -20.576 -8.754 -36.654 1.00 26.46 426 LEU B N 1
ATOM 1373 C CA . LEU B 1 44 ? -21.951 -9.033 -36.987 1.00 27.59 426 LEU B CA 1
ATOM 1374 C C . LEU B 1 44 ? -22.878 -8.477 -35.909 1.00 30.37 426 LEU B C 1
ATOM 1375 O O . LEU B 1 44 ? -22.505 -8.453 -34.741 1.00 26.56 426 LEU B O 1
ATOM 1380 N N . PRO B 1 45 ? -24.143 -8.242 -36.262 1.00 29.44 427 PRO B N 1
ATOM 1381 C CA . PRO B 1 45 ? -25.149 -7.707 -35.297 1.00 27.86 427 PRO B CA 1
ATOM 1382 C C . PRO B 1 45 ? -25.588 -8.724 -34.259 1.00 28.76 427 PRO B C 1
ATOM 1383 O O . PRO B 1 45 ? -26.207 -8.371 -33.269 1.00 26.38 427 PRO B O 1
ATOM 1387 N N . THR B 1 46 ? -25.183 -9.979 -34.432 1.00 29.14 428 THR B N 1
ATOM 1388 C CA . THR B 1 46 ? -25.540 -11.021 -33.477 1.00 33.20 428 THR B CA 1
ATOM 1389 C C . THR B 1 46 ? -24.560 -11.252 -32.356 1.00 35.33 428 THR B C 1
ATOM 1390 O O . THR B 1 46 ? -24.850 -12.022 -31.459 1.00 32.44 428 THR B O 1
ATOM 1394 N N . ILE B 1 47 ? -23.365 -10.686 -32.397 1.00 31.67 429 ILE B N 1
ATOM 1395 C CA . ILE B 1 47 ? -22.576 -10.811 -31.192 1.00 35.14 429 ILE B CA 1
ATOM 1396 C C . ILE B 1 47 ? -23.097 -9.871 -30.112 1.00 29.18 429 ILE B C 1
ATOM 1397 O O . ILE B 1 47 ? -23.900 -8.979 -30.376 1.00 30.53 429 ILE B O 1
ATOM 1402 N N . THR B 1 48 ? -22.793 -10.205 -28.858 1.00 30.90 430 THR B N 1
ATOM 1403 C CA . THR B 1 48 ? -23.331 -9.470 -27.758 1.00 31.48 430 THR B CA 1
ATOM 1404 C C . THR B 1 48 ? -22.610 -8.171 -27.567 1.00 26.71 430 THR B C 1
ATOM 1405 O O . THR B 1 48 ? -21.426 -8.018 -27.966 1.00 27.61 430 THR B O 1
ATOM 1409 N N . CYS B 1 49 ? -23.244 -7.304 -26.779 1.00 28.19 431 CYS B N 1
ATOM 1410 C CA . CYS B 1 49 ? -22.604 -6.062 -26.392 1.00 27.46 431 CYS B CA 1
ATOM 1411 C C . CYS B 1 49 ? -21.377 -6.309 -25.505 1.00 27.17 431 CYS B C 1
ATOM 1412 O O . CYS B 1 49 ? -20.329 -5.658 -25.650 1.00 27.34 431 CYS B O 1
ATOM 1415 N N . GLY B 1 50 ? -21.478 -7.257 -24.568 1.00 26.58 432 GLY B N 1
ATOM 1416 C CA . GLY B 1 50 ? -20.320 -7.594 -23.718 1.00 28.77 432 GLY B CA 1
ATOM 1417 C C . GLY B 1 50 ? -19.151 -8.138 -24.534 1.00 28.13 432 GLY B C 1
ATOM 1418 O O . GLY B 1 50 ? -18.025 -7.804 -24.294 1.00 28.81 432 GLY B O 1
ATOM 1419 N N . HIS B 1 51 ? -19.414 -8.978 -25.513 1.00 29.39 433 HIS B N 1
ATOM 1420 C CA . HIS B 1 51 ? -18.321 -9.498 -26.319 1.00 28.36 433 HIS B CA 1
ATOM 1421 C C . HIS B 1 51 ? -17.736 -8.382 -27.200 1.00 26.58 433 HIS B C 1
ATOM 1422 O O . HIS B 1 51 ? -16.536 -8.310 -27.412 1.00 27.41 433 HIS B O 1
ATOM 1429 N N . THR B 1 52 ? -18.592 -7.487 -27.691 1.00 26.13 434 THR B N 1
ATOM 1430 C CA . THR B 1 52 ? -18.141 -6.306 -28.450 1.00 26.82 434 THR B CA 1
ATOM 1431 C C . THR B 1 52 ? -17.200 -5.435 -27.600 1.00 24.08 434 THR B C 1
ATOM 1432 O O . THR B 1 52 ? -16.089 -5.084 -27.999 1.00 24.03 434 THR B O 1
ATOM 1436 N N . ILE B 1 53 ? -17.588 -5.216 -26.349 1.00 25.45 435 ILE B N 1
ATOM 1437 C CA . ILE B 1 53 ? -16.758 -4.449 -25.427 1.00 24.28 435 ILE B CA 1
ATOM 1438 C C . ILE B 1 53 ? -15.392 -5.106 -25.197 1.00 25.58 435 ILE B C 1
ATOM 1439 O O . ILE B 1 53 ? -14.349 -4.440 -25.290 1.00 24.88 435 ILE B O 1
ATOM 1444 N N . GLU B 1 54 ? -15.373 -6.433 -25.071 1.00 25.29 436 GLU B N 1
ATOM 1445 C CA . GLU B 1 54 ? -14.111 -7.194 -24.896 1.00 28.48 436 GLU B CA 1
ATOM 1446 C C . GLU B 1 54 ? -13.197 -7.006 -26.123 1.00 27.29 436 GLU B C 1
ATOM 1447 O O . GLU B 1 54 ? -11.974 -6.852 -25.984 1.00 27.11 436 GLU B O 1
ATOM 1453 N N . ILE B 1 55 ? -13.768 -7.226 -27.294 1.00 26.51 437 ILE B N 1
ATOM 1454 C CA . ILE B 1 55 ? -13.009 -7.070 -28.556 1.00 30.02 437 ILE B CA 1
ATOM 1455 C C . ILE B 1 55 ? -12.424 -5.668 -28.728 1.00 27.33 437 ILE B C 1
ATOM 1456 O O . ILE B 1 55 ? -11.208 -5.518 -28.952 1.00 25.93 437 ILE B O 1
ATOM 1461 N N . LEU B 1 56 ? -13.250 -4.647 -28.531 1.00 24.86 438 LEU B N 1
ATOM 1462 C CA . LEU B 1 56 ? -12.782 -3.262 -28.617 1.00 27.11 438 LEU B CA 1
ATOM 1463 C C . LEU B 1 56 ? -11.747 -2.921 -27.528 1.00 27.95 438 LEU B C 1
ATOM 1464 O O . LEU B 1 56 ? -10.783 -2.200 -27.794 1.00 26.93 438 LEU B O 1
ATOM 1469 N N . ARG B 1 57 ? -11.890 -3.488 -26.317 1.00 23.35 439 ARG B N 1
ATOM 1470 C CA . ARG B 1 57 ? -10.921 -3.278 -25.299 1.00 24.93 439 ARG B CA 1
ATOM 1471 C C . ARG B 1 57 ? -9.551 -3.887 -25.689 1.00 24.12 439 ARG B C 1
ATOM 1472 O O . ARG B 1 57 ? -8.522 -3.250 -25.557 1.00 24.95 439 ARG B O 1
ATOM 1480 N N . GLU B 1 58 ? -9.587 -5.076 -26.270 1.00 27.34 440 GLU B N 1
ATOM 1481 C CA . GLU B 1 58 ? -8.346 -5.800 -26.585 1.00 27.68 440 GLU B CA 1
ATOM 1482 C C . GLU B 1 58 ? -7.567 -5.044 -27.680 1.00 26.41 440 GLU B C 1
ATOM 1483 O O . GLU B 1 58 ? -6.347 -5.032 -27.683 1.00 25.96 440 GLU B O 1
ATOM 1489 N N . LYS B 1 59 ? -8.294 -4.501 -28.651 1.00 25.79 441 LYS B N 1
ATOM 1490 C CA . LYS B 1 59 ? -7.679 -3.760 -29.787 1.00 24.92 441 LYS B CA 1
ATOM 1491 C C . LYS B 1 59 ? -7.338 -2.309 -29.462 1.00 26.28 441 LYS B C 1
ATOM 1492 O O . LYS B 1 59 ? -6.607 -1.644 -30.232 1.00 24.77 441 LYS B O 1
ATOM 1498 N N . GLY B 1 60 ? -8.013 -1.722 -28.456 1.00 22.73 442 GLY B N 1
ATOM 1499 C CA . GLY B 1 60 ? -7.879 -0.285 -28.246 1.00 25.25 442 GLY B CA 1
ATOM 1500 C C . GLY B 1 60 ? -8.636 0.566 -29.223 1.00 20.63 442 GLY B C 1
ATOM 1501 O O . GLY B 1 60 ? -8.249 1.709 -29.495 1.00 21.32 442 GLY B O 1
ATOM 1502 N N . PHE B 1 61 ? -9.742 0.039 -29.740 1.00 18.55 443 PHE B N 1
ATOM 1503 C CA . PHE B 1 61 ? -10.588 0.799 -30.652 1.00 20.25 443 PHE B CA 1
ATOM 1504 C C . PHE B 1 61 ? -11.789 1.318 -29.886 1.00 21.40 443 PHE B C 1
ATOM 1505 O O . PHE B 1 61 ? -12.343 0.581 -29.006 1.00 22.49 443 PHE B O 1
ATOM 1513 N N . ASP B 1 62 ? -12.297 2.465 -30.296 1.00 18.98 444 ASP B N 1
ATOM 1514 C CA . ASP B 1 62 ? -13.514 3.021 -29.749 1.00 18.18 444 ASP B CA 1
ATOM 1515 C C . ASP B 1 62 ? -14.786 2.734 -30.552 1.00 18.77 444 ASP B C 1
ATOM 1516 O O . ASP B 1 62 ? -15.896 3.117 -30.120 1.00 20.21 444 ASP B O 1
ATOM 1521 N N . GLN B 1 63 ? -14.641 2.063 -31.701 1.00 19.33 445 GLN B N 1
ATOM 1522 C CA . GLN B 1 63 ? -15.749 1.876 -32.618 1.00 18.19 445 GLN B CA 1
ATOM 1523 C C . GLN B 1 63 ? -15.392 0.775 -33.602 1.00 18.80 445 GLN B C 1
ATOM 1524 O O . GLN B 1 63 ? -14.229 0.551 -33.893 1.00 19.93 445 GLN B O 1
ATOM 1530 N N . ALA B 1 64 ? -16.432 0.148 -34.135 1.00 19.68 446 ALA B N 1
ATOM 1531 C CA . ALA B 1 64 ? -16.276 -0.804 -35.193 1.00 22.06 446 ALA B CA 1
ATOM 1532 C C . ALA B 1 64 ? -17.488 -0.753 -36.097 1.00 23.23 446 ALA B C 1
ATOM 1533 O O . ALA B 1 64 ? -18.653 -0.604 -35.625 1.00 22.37 446 ALA B O 1
ATOM 1535 N N . PRO B 1 65 ? -17.276 -1.077 -37.381 1.00 20.52 447 PRO B N 1
ATOM 1536 C CA . PRO B 1 65 ? -18.486 -1.282 -38.236 1.00 20.52 447 PRO B CA 1
ATOM 1537 C C . PRO B 1 65 ? -19.259 -2.516 -37.883 1.00 22.07 447 PRO B C 1
ATOM 1538 O O . PRO B 1 65 ? -18.665 -3.529 -37.594 1.00 22.28 447 PRO B O 1
ATOM 1542 N N . VAL B 1 66 ? -20.603 -2.450 -38.005 1.00 23.10 448 VAL B N 1
ATOM 1543 C CA . VAL B 1 66 ? -21.466 -3.616 -37.889 1.00 23.37 448 VAL B CA 1
ATOM 1544 C C . VAL B 1 66 ? -21.951 -3.928 -39.284 1.00 21.41 448 VAL B C 1
ATOM 1545 O O . VAL B 1 66 ? -22.368 -2.994 -40.025 1.00 22.49 448 VAL B O 1
ATOM 1549 N N . VAL B 1 67 ? -21.591 -5.123 -39.738 1.00 20.93 449 VAL B N 1
ATOM 1550 C CA . VAL B 1 67 ? -21.923 -5.591 -41.045 1.00 25.06 449 VAL B CA 1
ATOM 1551 C C . VAL B 1 67 ? -22.765 -6.860 -40.981 1.00 25.75 449 VAL B C 1
ATOM 1552 O O . VAL B 1 67 ? -22.703 -7.632 -40.002 1.00 26.65 449 VAL B O 1
ATOM 1556 N N . ASP B 1 68 ? -23.402 -7.156 -42.108 1.00 24.32 450 ASP B N 1
ATOM 1557 C CA . ASP B 1 68 ? -24.213 -8.388 -42.213 1.00 25.12 450 ASP B CA 1
ATOM 1558 C C . ASP B 1 68 ? -23.361 -9.530 -42.742 1.00 26.98 450 ASP B C 1
ATOM 1559 O O . ASP B 1 68 ? -22.122 -9.401 -42.876 1.00 24.41 450 ASP B O 1
ATOM 1564 N N . GLU B 1 69 ? -24.010 -10.664 -42.941 1.00 29.22 451 GLU B N 1
ATOM 1565 C CA . GLU B 1 69 ? -23.349 -11.893 -43.303 1.00 31.28 451 GLU B CA 1
ATOM 1566 C C . GLU B 1 69 ? -22.698 -11.808 -44.715 1.00 28.58 451 GLU B C 1
ATOM 1567 O O . GLU B 1 69 ? -21.792 -12.563 -45.020 1.00 29.47 451 GLU B O 1
ATOM 1573 N N . ALA B 1 70 ? -23.083 -10.808 -45.493 1.00 27.08 452 ALA B N 1
ATOM 1574 C CA . ALA B 1 70 ? -22.506 -10.574 -46.812 1.00 28.85 452 ALA B CA 1
ATOM 1575 C C . ALA B 1 70 ? -21.480 -9.446 -46.833 1.00 26.73 452 ALA B C 1
ATOM 1576 O O . ALA B 1 70 ? -20.899 -9.140 -47.881 1.00 29.06 452 ALA B O 1
ATOM 1578 N N . GLY B 1 71 ? -21.203 -8.857 -45.662 1.00 27.58 453 GLY B N 1
ATOM 1579 C CA . GLY B 1 71 ? -20.322 -7.706 -45.566 1.00 25.12 453 GLY B CA 1
ATOM 1580 C C . GLY B 1 71 ? -20.933 -6.325 -45.797 1.00 26.85 453 GLY B C 1
ATOM 1581 O O . GLY B 1 71 ? -20.222 -5.333 -45.837 1.00 28.22 453 GLY B O 1
ATOM 1582 N N . VAL B 1 72 ? -22.251 -6.250 -45.925 1.00 25.60 454 VAL B N 1
ATOM 1583 C CA . VAL B 1 72 ? -22.915 -4.989 -46.168 1.00 23.64 454 VAL B CA 1
ATOM 1584 C C . VAL B 1 72 ? -23.019 -4.214 -44.878 1.00 23.16 454 VAL B C 1
ATOM 1585 O O . VAL B 1 72 ? -23.352 -4.770 -43.830 1.00 22.91 454 VAL B O 1
ATOM 1589 N N . ILE B 1 73 ? -22.662 -2.959 -44.932 1.00 23.72 455 ILE B N 1
ATOM 1590 C CA . ILE B 1 73 ? -22.621 -2.121 -43.741 1.00 23.25 455 ILE B CA 1
ATOM 1591 C C . ILE B 1 73 ? -24.047 -1.920 -43.227 1.00 23.00 455 ILE B C 1
ATOM 1592 O O . ILE B 1 73 ? -24.979 -1.566 -43.983 1.00 22.28 455 ILE B O 1
ATOM 1597 N N . LEU B 1 74 ? -24.222 -2.143 -41.924 1.00 23.07 456 LEU B N 1
ATOM 1598 C CA . LEU B 1 74 ? -25.483 -1.838 -41.248 1.00 23.80 456 LEU B CA 1
ATOM 1599 C C . LEU B 1 74 ? -25.316 -0.545 -40.456 1.00 24.59 456 LEU B C 1
ATOM 1600 O O . LEU B 1 74 ? -26.281 0.182 -40.272 1.00 26.48 456 LEU B O 1
ATOM 1605 N N . GLY B 1 75 ? -24.115 -0.283 -39.945 1.00 23.11 457 GLY B N 1
ATOM 1606 C CA . GLY B 1 75 ? -23.830 0.965 -39.249 1.00 21.65 457 GLY B CA 1
ATOM 1607 C C . GLY B 1 75 ? -22.568 0.786 -38.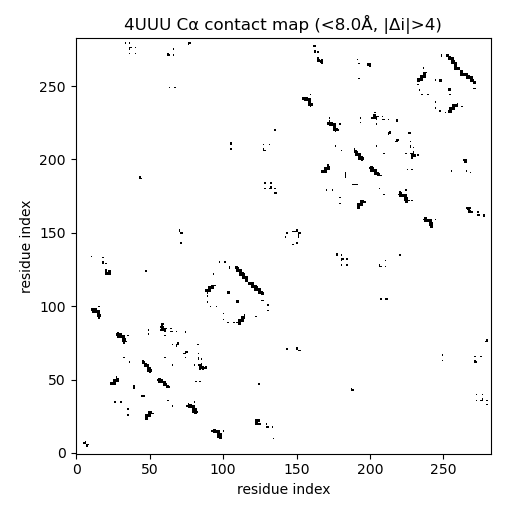446 1.00 23.83 457 GLY B C 1
ATOM 1608 O O . GLY B 1 75 ? -21.725 -0.024 -38.827 1.00 20.83 457 GLY B O 1
ATOM 1609 N N . MET B 1 76 ? -22.497 1.444 -37.285 1.00 21.33 458 MET B N 1
ATOM 1610 C CA . MET B 1 76 ? -21.302 1.372 -36.398 1.00 21.22 458 MET B CA 1
ATOM 1611 C C . MET B 1 76 ? -21.764 1.042 -34.994 1.00 21.18 458 MET B C 1
ATOM 1612 O O . MET B 1 76 ? -22.920 1.299 -34.636 1.00 23.94 458 MET B O 1
ATOM 1617 N N . VAL B 1 77 ? -20.888 0.413 -34.219 1.00 20.42 459 VAL B N 1
ATOM 1618 C CA . VAL B 1 77 ? -21.051 0.340 -32.782 1.00 21.47 459 VAL B CA 1
ATOM 1619 C C . VAL B 1 77 ? -19.933 1.197 -32.177 1.00 22.50 459 VAL B C 1
ATOM 1620 O O . VAL B 1 77 ? -18.798 1.143 -32.606 1.00 20.98 459 VAL B O 1
ATOM 1624 N N . THR B 1 78 ? -20.286 2.101 -31.272 1.00 21.04 460 THR B N 1
ATOM 1625 C CA . THR B 1 78 ? -19.280 2.924 -30.634 1.00 20.54 460 THR B CA 1
ATOM 1626 C C . THR B 1 78 ? -19.350 2.744 -29.118 1.00 20.81 460 THR B C 1
ATOM 1627 O O . THR B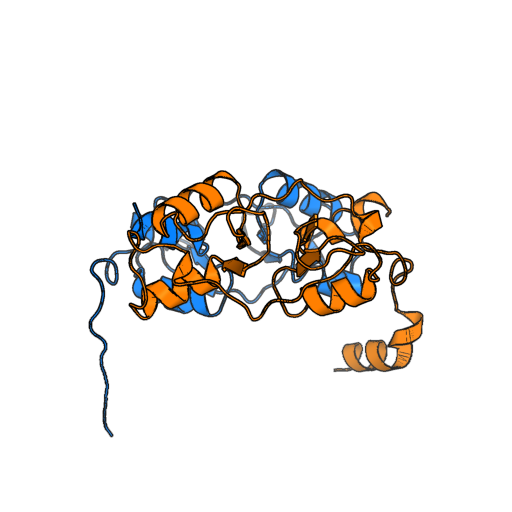 1 78 ? -20.402 2.477 -28.524 1.00 19.52 460 THR B O 1
ATOM 1631 N N . LEU B 1 79 ? -18.221 2.965 -28.469 1.00 19.21 461 LEU B N 1
ATOM 1632 C CA . LEU B 1 79 ? -18.207 2.930 -27.014 1.00 21.54 461 LEU B CA 1
ATOM 1633 C C . LEU B 1 79 ? -19.076 3.997 -26.368 1.00 22.72 461 LEU B C 1
ATOM 1634 O O . LEU B 1 79 ? -19.715 3.729 -25.362 1.00 23.04 461 LEU B O 1
ATOM 1639 N N . GLY B 1 80 ? -19.093 5.207 -26.933 1.00 22.50 462 GLY B N 1
ATOM 1640 C CA . GLY B 1 80 ? -19.840 6.287 -26.377 1.00 25.63 462 GLY B CA 1
ATOM 1641 C C . GLY B 1 80 ? -21.331 6.002 -26.462 1.00 25.24 462 GLY B C 1
ATOM 1642 O O . GLY B 1 80 ? -22.064 6.156 -25.499 1.00 25.69 462 GLY B O 1
ATOM 1643 N N . ASN B 1 81 ? -21.772 5.481 -27.602 1.00 22.57 463 ASN B N 1
ATOM 1644 C CA . ASN B 1 81 ? -23.197 5.137 -27.730 1.00 23.09 463 ASN B CA 1
ATOM 1645 C C . ASN B 1 81 ? -23.608 3.875 -26.943 1.00 22.69 463 ASN B C 1
ATOM 1646 O O . ASN B 1 81 ? -24.686 3.818 -26.324 1.00 25.49 463 ASN B O 1
ATOM 1651 N N . MET B 1 82 ? -22.696 2.921 -26.797 1.00 23.23 464 MET B N 1
ATOM 1652 C CA . MET B 1 82 ? -22.913 1.780 -25.951 1.00 24.88 464 MET B CA 1
ATOM 1653 C C . MET B 1 82 ? -23.087 2.266 -24.494 1.00 25.88 464 MET B C 1
ATOM 1654 O O . MET B 1 82 ? -23.935 1.770 -23.754 1.00 25.67 464 MET B O 1
ATOM 1659 N N . LEU B 1 83 ? -22.201 3.166 -24.056 1.00 23.59 465 LEU B N 1
ATOM 1660 C CA . LEU B 1 83 ? -22.295 3.667 -22.689 1.00 28.63 465 LEU B CA 1
ATOM 1661 C C . LEU B 1 83 ? -23.659 4.337 -22.498 1.00 30.54 465 LEU B C 1
ATOM 1662 O O . LEU B 1 83 ? -24.324 4.127 -21.488 1.00 29.10 465 LEU B O 1
ATOM 1667 N N . SER B 1 84 ? -24.006 5.254 -23.392 1.00 28.66 466 SER B N 1
ATOM 1668 C CA . SER B 1 84 ? -25.305 5.932 -23.226 1.00 29.03 466 SER B CA 1
ATOM 1669 C C . SER B 1 84 ? -26.460 4.951 -23.180 1.00 29.45 466 SER B C 1
ATOM 1670 O O . SER B 1 84 ? -27.437 5.184 -22.457 1.00 28.14 466 SER B O 1
ATOM 1673 N N . SER B 1 85 ? -26.408 3.928 -24.031 1.00 25.96 467 SER B N 1
ATOM 1674 C CA . SER B 1 85 ? -27.462 2.938 -24.164 1.00 26.88 467 SER B CA 1
ATOM 1675 C C . SER B 1 85 ? -27.579 2.050 -22.927 1.00 31.06 467 SER B C 1
ATOM 1676 O O . SER B 1 85 ? -28.668 1.766 -22.438 1.00 30.45 467 SER B O 1
ATOM 1679 N N . LEU B 1 86 ? -26.428 1.736 -22.357 1.00 30.23 468 LEU B N 1
ATOM 1680 C CA . LEU B 1 86 ? -26.399 1.026 -21.100 1.00 33.32 468 LEU B CA 1
ATOM 1681 C C . LEU B 1 86 ? -26.987 1.915 -19.955 1.00 31.36 468 LEU B C 1
ATOM 1682 O O . LEU B 1 86 ? -27.764 1.423 -19.138 1.00 32.85 468 LEU B O 1
ATOM 1687 N N . LEU B 1 87 ? -26.587 3.191 -19.893 1.00 26.74 469 LEU B N 1
ATOM 1688 C CA . LEU B 1 87 ? -27.068 4.118 -18.869 1.00 29.96 469 LEU B CA 1
ATOM 1689 C C . LEU B 1 87 ? -28.596 4.287 -18.962 1.00 31.14 469 LEU B C 1
ATOM 1690 O O . LEU B 1 87 ? -29.270 4.533 -17.959 1.00 31.40 469 LEU B O 1
ATOM 1695 N N . ALA B 1 88 ? -29.111 4.274 -20.166 1.00 29.35 470 ALA B N 1
ATOM 1696 C CA . ALA B 1 88 ? -30.555 4.503 -20.390 1.00 34.69 470 ALA B CA 1
ATOM 1697 C C . ALA B 1 88 ? -31.331 3.213 -20.221 1.00 34.83 470 ALA B C 1
ATOM 1698 O O . ALA B 1 88 ? -32.578 3.220 -20.201 1.00 35.12 470 ALA B O 1
ATOM 1700 N N . GLY B 1 89 ? -30.617 2.132 -19.953 1.00 32.58 471 GLY B N 1
ATOM 1701 C CA . GLY B 1 89 ? -31.243 0.824 -19.824 1.00 34.78 471 GLY B CA 1
ATOM 1702 C C . GLY B 1 89 ? -31.814 0.241 -21.118 1.00 33.43 471 GLY B C 1
ATOM 1703 O O . GLY B 1 89 ? -32.653 -0.642 -21.073 1.00 38.83 471 GLY B O 1
ATOM 1704 N N . LYS B 1 90 ? -31.295 0.656 -22.276 1.00 32.42 472 LYS B N 1
ATOM 1705 C CA . LYS B 1 90 ? -31.770 0.164 -23.572 1.00 34.09 472 LYS B CA 1
ATOM 1706 C C . LYS B 1 90 ? -31.211 -1.237 -23.829 1.00 37.37 472 LYS B C 1
ATOM 1707 O O . LYS B 1 90 ? -31.832 -2.060 -24.480 1.00 37.36 472 LYS B O 1
ATOM 1713 N N . VAL B 1 91 ? -30.011 -1.489 -23.343 1.00 32.76 473 VAL B N 1
ATOM 1714 C CA . VAL B 1 91 ? -29.405 -2.778 -23.498 1.00 35.65 473 VAL B CA 1
ATOM 1715 C C . VAL B 1 91 ? -28.754 -3.171 -22.186 1.00 33.07 473 VAL B C 1
ATOM 1716 O O . VAL B 1 91 ? -28.387 -2.344 -21.378 1.00 37.98 473 VAL B O 1
ATOM 1720 N N . GLN B 1 92 ? -28.545 -4.460 -22.040 1.00 35.27 474 GLN B N 1
ATOM 1721 C CA . GLN B 1 92 ? -27.590 -4.965 -21.064 1.00 36.52 474 GLN B CA 1
ATOM 1722 C C . GLN B 1 92 ? -26.508 -5.784 -21.814 1.00 35.55 474 GLN B C 1
ATOM 1723 O O . GLN B 1 92 ? -26.614 -6.033 -23.032 1.00 35.70 474 GLN B O 1
ATOM 1729 N N . PRO B 1 93 ? -25.448 -6.172 -21.123 1.00 35.29 475 PRO B N 1
ATOM 1730 C CA . PRO B 1 93 ? -24.327 -6.777 -21.818 1.00 35.04 475 PRO B CA 1
ATOM 1731 C C . PRO B 1 93 ? -24.646 -8.020 -22.649 1.00 33.56 475 PRO B C 1
ATOM 1732 O O . PRO B 1 93 ? -24.003 -8.247 -23.687 1.00 32.44 475 PRO B O 1
ATOM 1736 N N . SER B 1 94 ? -25.596 -8.850 -22.213 1.00 32.86 476 SER B N 1
ATOM 1737 C CA . SER B 1 94 ? -26.010 -10.039 -23.020 1.00 31.37 476 SER B CA 1
ATOM 1738 C C . SER B 1 94 ? -26.845 -9.735 -24.281 1.00 33.17 476 SER B C 1
ATOM 1739 O O . SER B 1 94 ? -27.036 -10.605 -25.098 1.00 34.19 476 SER B O 1
ATOM 1742 N N . ASP B 1 95 ? -27.334 -8.501 -24.446 1.00 31.56 477 ASP B N 1
ATOM 1743 C CA . ASP B 1 95 ? -28.083 -8.109 -25.655 1.00 33.12 477 ASP B CA 1
ATOM 1744 C C . ASP B 1 95 ? -27.181 -8.112 -26.892 1.00 31.09 477 ASP B C 1
ATOM 1745 O O . ASP B 1 95 ? -25.964 -7.987 -26.760 1.00 30.85 477 ASP B O 1
ATOM 1750 N N . GLN B 1 96 ? -27.764 -8.492 -28.043 1.00 31.31 478 GLN B N 1
ATOM 1751 C CA . GLN B 1 96 ? -27.067 -8.365 -29.347 1.00 28.00 478 GLN B CA 1
ATOM 1752 C C . GLN B 1 96 ? -26.749 -6.919 -29.653 1.00 27.05 478 GLN B C 1
ATOM 1753 O O . GLN B 1 96 ? -27.570 -6.015 -29.441 1.00 26.90 478 GLN B O 1
ATOM 1759 N N . VAL B 1 97 ? -25.555 -6.724 -30.233 1.00 27.42 479 VAL B N 1
ATOM 1760 C CA . VAL B 1 97 ? -25.069 -5.433 -30.596 1.00 26.27 479 VAL B CA 1
ATOM 1761 C C . VAL B 1 97 ? -25.887 -4.806 -31.693 1.00 29.46 479 VAL B C 1
ATOM 1762 O O . VAL B 1 97 ? -25.944 -3.566 -31.817 1.00 28.92 479 VAL B O 1
ATOM 1766 N N . GLY B 1 98 ? -26.645 -5.660 -32.411 1.00 31.06 480 GLY B N 1
ATOM 1767 C CA . GLY B 1 98 ? -27.695 -5.207 -33.306 1.00 31.03 480 GLY B CA 1
ATOM 1768 C C . GLY B 1 98 ? -28.701 -4.260 -32.666 1.00 35.91 480 GLY B C 1
ATOM 1769 O O . GLY B 1 98 ? -29.303 -3.449 -33.346 1.00 35.59 480 GLY B O 1
ATOM 1770 N N . LYS B 1 99 ? -28.851 -4.308 -31.342 1.00 29.73 481 LYS B N 1
ATOM 1771 C CA . LYS B 1 99 ? -29.707 -3.375 -30.665 1.00 31.54 481 LYS B CA 1
ATOM 1772 C C . LYS B 1 99 ? -29.160 -1.936 -30.533 1.00 33.28 481 LYS B C 1
ATOM 1773 O O . LYS B 1 99 ? -29.912 -1.026 -30.179 1.00 30.66 481 LYS B O 1
ATOM 1779 N N . VAL B 1 100 ? -27.843 -1.747 -30.747 1.00 28.96 482 VAL B N 1
ATOM 1780 C CA . VAL B 1 100 ? -27.212 -0.455 -30.636 1.00 26.75 482 VAL B CA 1
ATOM 1781 C C . VAL B 1 100 ? -26.365 -0.173 -31.859 1.00 26.04 482 VAL B C 1
ATOM 1782 O O . VAL B 1 100 ? -25.272 0.377 -31.756 1.00 28.93 482 VAL B O 1
ATOM 1786 N N . ILE B 1 101 ? -26.932 -0.447 -33.022 1.00 26.57 483 ILE B N 1
ATOM 1787 C CA . ILE B 1 101 ? -26.340 0.051 -34.279 1.00 25.83 483 ILE B CA 1
ATOM 1788 C C . ILE B 1 101 ? -26.530 1.565 -34.436 1.00 27.65 483 ILE B C 1
ATOM 1789 O O . ILE B 1 101 ? -27.656 2.081 -34.525 1.00 29.22 483 ILE B O 1
ATOM 1794 N N . TYR B 1 102 ? -25.426 2.281 -34.465 1.00 23.54 484 TYR B N 1
ATOM 1795 C CA . TYR B 1 102 ? -25.423 3.708 -34.553 1.00 25.68 484 TYR B CA 1
ATOM 1796 C C . TYR B 1 102 ? -25.309 4.098 -36.017 1.00 27.97 484 TYR B C 1
ATOM 1797 O O . TYR B 1 102 ? -24.505 3.526 -36.753 1.00 25.73 484 TYR B O 1
ATOM 1806 N N . LYS B 1 103 ? -26.134 5.054 -36.438 1.00 25.57 485 LYS B N 1
ATOM 1807 C CA . LYS B 1 103 ? -26.240 5.391 -37.844 1.00 27.66 485 LYS B CA 1
ATOM 1808 C C . LYS B 1 103 ? -25.868 6.845 -38.177 1.00 27.22 485 LYS B C 1
ATOM 1809 O O . LYS B 1 103 ? -25.913 7.218 -39.336 1.00 32.38 485 LYS B O 1
ATOM 1815 N N . GLN B 1 104 ? -25.564 7.634 -37.159 1.00 28.63 486 GLN B N 1
ATOM 1816 C CA . GLN B 1 104 ? -25.388 9.101 -37.305 1.00 32.38 486 GLN B CA 1
ATOM 1817 C C . GLN B 1 104 ? -23.871 9.412 -37.364 1.00 31.29 486 GLN B C 1
ATOM 1818 O O . GLN B 1 104 ? -23.320 10.005 -36.423 1.00 42.96 486 GLN B O 1
ATOM 1824 N N . PHE B 1 105 ? -23.189 8.614 -38.156 1.00 23.53 487 PHE B N 1
ATOM 1825 C CA . PHE B 1 105 ? -21.744 8.838 -38.388 1.00 22.60 487 PHE B CA 1
ATOM 1826 C C . PHE B 1 105 ? -21.590 9.218 -39.847 1.00 22.31 487 PHE B C 1
ATOM 1827 O O . PHE B 1 105 ? -22.530 9.157 -40.621 1.00 23.46 487 PHE B O 1
ATOM 1835 N N . LYS B 1 106 ? -20.369 9.553 -40.258 1.00 21.38 488 LYS B N 1
ATOM 1836 C CA . LYS B 1 106 ? -20.123 9.984 -41.637 1.00 21.78 488 LYS B CA 1
ATOM 1837 C C . LYS B 1 106 ? -19.306 8.956 -42.361 1.00 23.30 488 LYS B C 1
ATOM 1838 O O . LYS B 1 106 ? -18.308 8.460 -41.783 1.00 24.13 488 LYS B O 1
ATOM 1844 N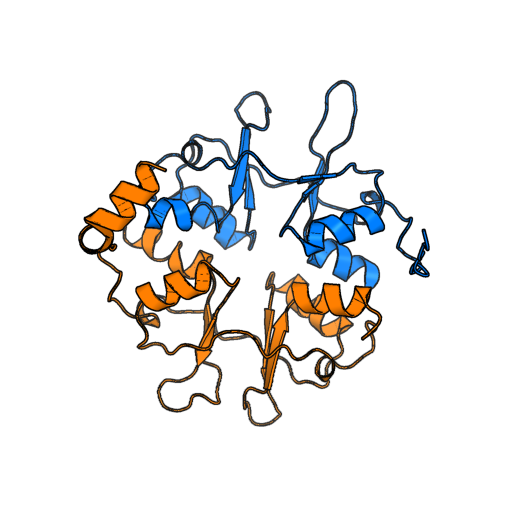 N . GLN B 1 107 ? -19.714 8.640 -43.599 1.00 21.97 489 GLN B N 1
ATOM 1845 C CA . GLN B 1 107 ? -18.910 7.772 -44.485 1.00 24.87 489 GLN B CA 1
ATOM 1846 C C . GLN B 1 107 ? -18.168 8.649 -45.474 1.00 29.15 489 GLN B C 1
ATOM 1847 O O . GLN B 1 107 ? -18.607 9.766 -45.796 1.00 30.69 489 GLN B O 1
ATOM 1853 N N . ILE B 1 108 ? -16.968 8.214 -45.828 1.00 22.82 490 ILE B N 1
ATOM 1854 C CA . ILE B 1 108 ? -16.197 8.891 -46.844 1.00 23.29 490 ILE B CA 1
ATOM 1855 C C . ILE B 1 108 ? -15.499 7.865 -47.692 1.00 28.91 490 ILE B C 1
ATOM 1856 O O . ILE B 1 108 ? -15.487 6.658 -47.346 1.00 25.36 490 ILE B O 1
ATOM 1861 N N . ARG B 1 109 ? -14.984 8.318 -48.835 1.00 29.00 491 ARG B N 1
ATOM 1862 C CA . ARG B 1 109 ? -14.221 7.422 -49.750 1.00 28.87 491 ARG B CA 1
ATOM 1863 C C . ARG B 1 109 ? -12.753 7.755 -49.782 1.00 28.32 491 ARG B C 1
ATOM 1864 O O . ARG B 1 109 ? -12.363 8.826 -49.303 1.00 23.32 491 ARG B O 1
ATOM 1872 N N . LEU B 1 110 ? -11.914 6.841 -50.326 1.00 25.87 492 LEU B N 1
ATOM 1873 C CA . LEU B 1 110 ? -10.508 7.045 -50.412 1.00 30.67 492 LEU B CA 1
ATOM 1874 C C . LEU B 1 110 ? -10.265 8.274 -51.258 1.00 24.36 492 LEU B C 1
ATOM 1875 O O . LEU B 1 110 ? -9.241 8.914 -51.150 1.00 27.62 492 LEU B O 1
ATOM 1880 N N . THR B 1 111 ? -11.167 8.562 -52.200 1.00 22.56 493 THR B N 1
ATOM 1881 C CA . THR B 1 111 ? -10.910 9.762 -53.048 1.00 22.10 493 THR B CA 1
ATOM 1882 C C . THR B 1 111 ? -11.330 11.101 -52.435 1.00 23.34 493 THR B C 1
ATOM 1883 O O . THR B 1 111 ? -11.057 12.171 -53.048 1.00 27.09 493 THR B O 1
ATOM 1887 N N . ASP B 1 112 ? -12.033 11.070 -51.299 1.00 23.49 494 ASP B N 1
ATOM 1888 C CA . ASP B 1 112 ? -12.375 12.299 -50.591 1.00 22.31 494 ASP B CA 1
ATOM 1889 C C . ASP B 1 112 ? -11.089 12.983 -50.092 1.00 22.65 494 ASP B C 1
ATOM 1890 O O . ASP B 1 112 ? -10.018 12.315 -49.834 1.00 23.72 494 ASP B O 1
ATOM 1895 N N . THR B 1 113 ? -11.131 14.309 -50.096 1.00 19.47 495 THR B N 1
ATOM 1896 C CA . THR B 1 113 ? -9.972 15.102 -49.643 1.00 19.81 495 THR B CA 1
ATOM 1897 C C . THR B 1 113 ? -9.694 14.951 -48.144 1.00 18.51 495 THR B C 1
ATOM 1898 O O . THR B 1 113 ? -10.589 14.711 -47.302 1.00 18.15 495 THR B O 1
ATOM 1902 N N . LEU B 1 114 ? -8.428 15.154 -47.786 1.00 17.77 496 LEU B N 1
ATOM 1903 C CA . LEU B 1 114 ? -8.029 15.280 -46.369 1.00 17.28 496 LEU B CA 1
ATOM 1904 C C . LEU B 1 114 ? -8.686 16.486 -45.690 1.00 17.58 496 LEU B C 1
ATOM 1905 O O . LEU B 1 114 ? -8.928 16.447 -44.496 1.00 18.69 496 LEU B O 1
ATOM 1910 N N . GLY B 1 115 ? -9.007 17.523 -46.455 1.00 18.16 497 GLY B N 1
ATOM 1911 C CA . GLY B 1 115 ? -9.790 18.637 -45.969 1.00 19.12 497 GLY B CA 1
ATOM 1912 C C . GLY B 1 115 ? -11.179 18.218 -45.533 1.00 19.41 497 GLY B C 1
ATOM 1913 O O . GLY B 1 115 ? -11.614 18.558 -44.416 1.00 19.31 497 GLY B O 1
ATOM 1914 N N . ARG B 1 116 ? -11.906 17.484 -46.383 1.00 18.65 498 ARG B N 1
ATOM 1915 C CA . ARG B 1 116 ? -13.193 16.930 -45.955 1.00 19.87 498 ARG B CA 1
ATOM 1916 C C . ARG B 1 116 ? -13.042 16.051 -44.715 1.00 17.02 498 ARG B C 1
ATOM 1917 O O . ARG B 1 116 ? -13.802 16.150 -43.735 1.00 18.48 498 ARG B O 1
ATOM 1925 N N . LEU B 1 117 ? -12.013 15.216 -44.713 1.00 16.03 499 LEU B N 1
ATOM 1926 C CA . LEU B 1 117 ? -11.776 14.386 -43.565 1.00 17.26 499 LEU B CA 1
ATOM 1927 C C . LEU B 1 117 ? -11.583 15.264 -42.287 1.00 18.80 499 LEU B C 1
ATOM 1928 O O . LEU B 1 117 ? -12.096 14.931 -41.189 1.00 18.13 499 LEU B O 1
ATOM 1933 N N . SER B 1 118 ? -10.785 16.320 -42.399 1.00 17.79 500 SER B N 1
ATOM 1934 C CA . SER B 1 118 ? -10.509 17.222 -41.257 1.00 19.64 500 SER B CA 1
ATOM 1935 C C . SER B 1 118 ? -11.768 17.820 -40.665 1.00 19.14 500 SER B C 1
ATOM 1936 O O . SER B 1 118 ? -11.954 17.792 -39.422 1.00 18.85 500 SER B O 1
ATOM 1939 N N . HIS B 1 119 ? -12.687 18.303 -41.545 1.00 17.93 501 HIS B N 1
ATOM 1940 C CA . HIS B 1 119 ? -13.951 18.804 -41.051 1.00 19.44 501 HIS B CA 1
ATOM 1941 C C . HIS B 1 119 ? -14.713 17.736 -40.259 1.00 22.19 501 HIS B C 1
ATOM 1942 O O . HIS B 1 119 ? -15.320 18.023 -39.216 1.00 23.42 501 HIS B O 1
ATOM 1949 N N . ILE B 1 120 ? -14.762 16.546 -40.803 1.00 19.78 502 ILE B N 1
ATOM 1950 C CA . ILE B 1 120 ? -15.456 15.419 -40.110 1.00 20.03 502 ILE B CA 1
ATOM 1951 C C . ILE B 1 120 ? -14.808 15.109 -38.778 1.00 22.24 502 ILE B C 1
ATOM 1952 O O . ILE B 1 120 ? -15.516 14.906 -37.766 1.00 24.44 502 ILE B O 1
ATOM 1957 N N . LEU B 1 121 ? -13.476 15.056 -38.731 1.00 19.31 503 LEU B N 1
ATOM 1958 C CA . LEU B 1 121 ? -12.791 14.714 -37.490 1.00 20.29 503 LEU B CA 1
ATOM 1959 C C . LEU B 1 121 ? -12.854 15.802 -36.442 1.00 23.25 503 LEU B C 1
ATOM 1960 O O . LEU B 1 121 ? -12.746 15.542 -35.197 1.00 25.68 503 LEU B O 1
ATOM 1965 N N . GLU B 1 122 ? -13.101 17.023 -36.874 1.00 24.01 504 GLU B N 1
ATOM 1966 C CA . GLU B 1 122 ? -13.288 18.128 -35.934 1.00 31.07 504 GLU B CA 1
ATOM 1967 C C . GLU B 1 122 ? -14.584 17.995 -35.152 1.00 29.41 504 GLU B C 1
ATOM 1968 O O . GLU B 1 122 ? -14.651 18.453 -33.997 1.00 34.08 504 GLU B O 1
ATOM 1974 N N . MET B 1 123 ? -15.577 17.353 -35.747 1.00 26.91 505 MET B N 1
ATOM 1975 C CA A MET B 1 123 ? -16.832 17.215 -35.065 0.50 29.65 505 MET B CA 1
ATOM 1976 C CA B MET B 1 123 ? -16.909 17.177 -35.206 0.50 29.73 505 MET B CA 1
ATOM 1977 C C . MET B 1 123 ? -17.091 15.805 -34.545 1.00 28.64 505 MET B C 1
ATOM 1978 O O . MET B 1 123 ? -17.833 15.656 -33.568 1.00 30.73 505 MET B O 1
ATOM 1987 N N . ASP B 1 124 ? -16.542 14.788 -35.169 1.00 23.11 506 ASP B N 1
ATOM 1988 C CA . ASP B 1 124 ? -16.892 13.413 -34.821 1.00 23.58 506 ASP B CA 1
ATOM 1989 C C . ASP B 1 124 ? -15.613 12.700 -34.455 1.00 23.59 506 ASP B C 1
ATOM 1990 O O . ASP B 1 124 ? -14.470 13.132 -34.763 1.00 24.50 506 ASP B O 1
ATOM 1995 N N . HIS B 1 125 ? -15.752 11.521 -33.893 1.00 25.91 507 HIS B N 1
ATOM 1996 C CA . HIS B 1 125 ? -14.464 10.891 -33.433 1.00 26.97 507 HIS B CA 1
ATOM 1997 C C . HIS B 1 125 ? -13.812 10.023 -34.512 1.00 23.01 507 HIS B C 1
ATOM 1998 O O . HIS B 1 125 ? -12.653 9.504 -34.345 1.00 23.22 507 HIS B O 1
ATOM 2005 N N . PHE B 1 126 ? -14.454 9.914 -35.675 1.00 22.28 508 PHE B N 1
ATOM 2006 C CA . PHE B 1 126 ? -14.052 8.935 -36.670 1.00 19.88 508 PHE B CA 1
ATOM 2007 C C . PHE B 1 126 ? -14.847 9.175 -37.926 1.00 18.46 508 PHE B C 1
ATOM 2008 O O . PHE B 1 126 ? -15.864 9.848 -37.887 1.00 19.24 508 PHE B O 1
ATOM 2016 N N . ALA B 1 127 ? -14.368 8.583 -39.012 1.00 18.14 509 ALA B N 1
ATOM 2017 C CA . ALA B 1 127 ? -15.185 8.420 -40.195 1.00 22.45 509 ALA B CA 1
ATOM 2018 C C . ALA B 1 127 ? -15.080 6.969 -40.655 1.00 18.88 509 ALA B C 1
ATOM 2019 O O . ALA B 1 127 ? -14.042 6.315 -40.399 1.00 19.59 509 ALA B O 1
ATOM 2021 N N . LEU B 1 128 ? -16.099 6.485 -41.369 1.00 19.96 510 LEU B N 1
ATOM 2022 C CA . LEU B 1 128 ? -16.036 5.211 -42.019 1.00 19.22 510 LEU B CA 1
ATOM 2023 C C . LEU B 1 128 ? -15.659 5.358 -43.474 1.00 19.36 510 LEU B C 1
ATOM 2024 O O 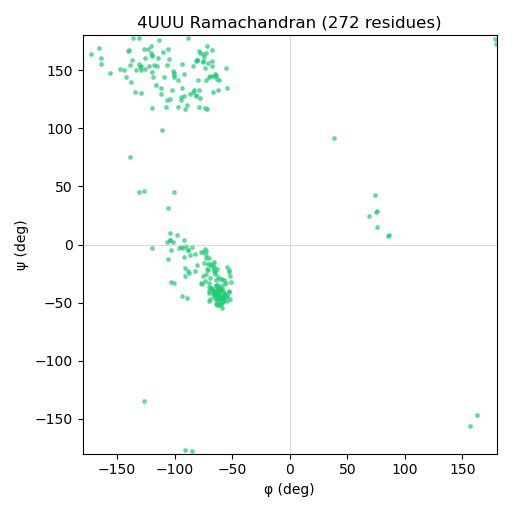. LEU B 1 128 ? -16.288 6.108 -44.197 1.00 21.35 510 LEU B O 1
ATOM 2029 N N . VAL B 1 129 ? -14.522 4.770 -43.845 1.00 18.50 511 VAL B N 1
ATOM 2030 C CA . VAL B 1 129 ? -14.079 4.777 -45.241 1.00 19.84 511 VAL B CA 1
ATOM 2031 C C . VAL B 1 129 ? -14.648 3.571 -45.986 1.00 20.51 511 VAL B C 1
ATOM 2032 O O . VAL B 1 129 ? -14.590 2.475 -45.480 1.00 22.35 511 VAL B O 1
ATOM 2036 N N . VAL B 1 130 ? -15.407 3.865 -47.020 1.00 22.37 512 VAL B N 1
ATOM 2037 C CA . VAL B 1 130 ? -16.069 2.826 -47.808 1.00 22.37 512 VAL B CA 1
ATOM 2038 C C . VAL B 1 130 ? -15.335 2.688 -49.137 1.00 25.06 512 VAL B C 1
ATOM 2039 O O . VAL B 1 130 ? -14.652 3.644 -49.619 1.00 23.39 512 VAL B O 1
ATOM 2043 N N . HIS B 1 131 ? -15.698 1.597 -49.822 1.00 24.15 513 HIS B N 1
ATOM 2044 C CA . HIS B 1 131 ? -15.038 1.278 -51.118 1.00 26.33 513 HIS B CA 1
ATOM 2045 C C . HIS B 1 131 ? -15.546 2.267 -52.167 1.00 26.55 513 HIS B C 1
ATOM 2046 O O . HIS B 1 131 ? -16.718 2.679 -52.193 1.00 26.10 513 HIS B O 1
ATOM 2053 N N . GLU B 1 132 ? -14.631 2.700 -53.045 1.00 23.90 514 GLU B N 1
ATOM 2054 C CA A GLU B 1 132 ? -14.882 3.835 -53.920 0.50 26.02 514 GLU B CA 1
ATOM 2055 C CA B GLU B 1 132 ? -14.888 3.831 -53.913 0.50 25.39 514 GLU B CA 1
ATOM 2056 C C . GLU B 1 132 ? -16.173 3.680 -54.726 1.00 27.55 514 GLU B C 1
ATOM 2057 O O . GLU B 1 132 ? -16.913 4.623 -54.902 1.00 31.37 514 GLU B O 1
ATOM 2068 N N . GLN B 1 133 ? -16.389 2.497 -55.318 1.00 28.32 515 GLN B N 1
ATOM 2069 C CA . GLN B 1 133 ? -17.546 2.267 -56.187 1.00 24.00 515 GLN B CA 1
ATOM 2070 C C . GLN B 1 133 ? -18.618 1.387 -55.551 1.00 22.07 515 GLN B C 1
ATOM 2071 O O . GLN B 1 133 ? -19.533 0.901 -56.236 1.00 24.80 515 GLN B O 1
ATOM 2077 N N . GLN B 1 134 ? -18.357 1.012 -54.290 1.00 23.27 526 GLN B N 1
ATOM 2078 C CA . GLN B 1 134 ? -19.166 0.059 -53.566 1.00 22.14 526 GLN B CA 1
ATOM 2079 C C . GLN B 1 134 ? -19.321 0.578 -52.113 1.00 21.30 526 GLN B C 1
ATOM 2080 O O . GLN B 1 134 ? -18.707 0.106 -51.177 1.00 24.14 526 GLN B O 1
ATOM 2086 N N . ARG B 1 135 ? -20.162 1.581 -52.003 1.00 21.45 527 ARG B N 1
ATOM 2087 C CA . ARG B 1 135 ? -20.269 2.358 -50.755 1.00 20.67 527 ARG B CA 1
ATOM 2088 C C . ARG B 1 135 ? -20.929 1.514 -49.628 1.00 25.94 527 ARG B C 1
ATOM 2089 O O . ARG B 1 135 ? -20.890 1.905 -48.451 1.00 27.11 527 ARG B O 1
ATOM 2097 N N . GLN B 1 136 ? -21.499 0.357 -49.997 1.00 24.20 528 GLN B N 1
ATOM 2098 C CA . GLN B 1 136 ? -22.042 -0.622 -49.027 1.00 24.25 528 GLN B CA 1
ATOM 2099 C C . GLN B 1 136 ? -21.011 -1.487 -48.298 1.00 23.38 528 GLN B C 1
ATOM 2100 O O . GLN B 1 136 ? -21.364 -2.277 -47.425 1.00 26.37 528 GLN B O 1
ATOM 2106 N N . MET B 1 137 ? -19.741 -1.369 -48.695 1.00 21.52 529 MET B N 1
ATOM 2107 C CA . MET B 1 137 ? -18.688 -2.135 -48.085 1.00 22.48 529 MET B CA 1
ATOM 2108 C C . MET B 1 137 ? -17.661 -1.248 -47.445 1.00 22.97 529 MET B C 1
ATOM 2109 O O . MET B 1 137 ? -17.314 -0.201 -47.964 1.00 24.53 529 MET B O 1
ATOM 2114 N N . VAL B 1 138 ? -17.155 -1.752 -46.337 1.00 24.55 530 VAL B N 1
ATOM 2115 C CA . VAL B 1 138 ? -16.136 -1.075 -45.509 1.00 25.03 530 VAL B CA 1
ATOM 2116 C C . VAL B 1 138 ? -14.774 -1.215 -46.129 1.00 23.51 530 VAL B C 1
ATOM 2117 O O . VAL B 1 138 ? -14.321 -2.340 -46.397 1.00 25.22 530 VAL B O 1
ATOM 2121 N N . PHE B 1 139 ? -14.094 -0.089 -46.338 1.00 22.24 531 PHE B N 1
ATOM 2122 C CA . PHE B 1 139 ? -12.680 -0.073 -46.661 1.00 24.45 531 PHE B CA 1
ATOM 2123 C C . PHE B 1 139 ? -11.819 -0.014 -45.409 1.00 22.08 531 PHE B C 1
ATOM 2124 O O . PHE B 1 139 ? -10.856 -0.798 -45.211 1.00 23.57 531 PHE B O 1
ATOM 2132 N N . GLY B 1 140 ? -12.190 0.869 -44.493 1.00 21.99 532 GLY B N 1
ATOM 2133 C CA . GLY B 1 140 ? -11.421 0.989 -43.242 1.00 21.11 532 GLY B CA 1
ATOM 2134 C C . GLY B 1 140 ? -12.064 2.091 -42.379 1.00 20.94 532 GLY B C 1
ATOM 2135 O O . GLY B 1 140 ? -12.942 2.824 -42.807 1.00 23.10 532 GLY B O 1
ATOM 2136 N N . VAL B 1 141 ? -11.572 2.196 -41.152 1.00 20.67 533 VAL B N 1
ATOM 2137 C CA . VAL B 1 141 ? -11.946 3.255 -40.227 1.00 20.14 533 VAL B CA 1
ATOM 2138 C C . VAL B 1 141 ? -10.810 4.271 -40.274 1.00 19.25 533 VAL B C 1
ATOM 2139 O O . VAL B 1 141 ? -9.625 3.905 -40.482 1.00 19.39 533 VAL B O 1
ATOM 2143 N N . VAL B 1 142 ? -11.143 5.535 -40.086 1.00 16.99 534 VAL B N 1
ATOM 2144 C CA . VAL B 1 142 ? -10.111 6.575 -39.956 1.00 16.77 534 VAL B CA 1
ATOM 2145 C C . VAL B 1 142 ? -10.386 7.521 -38.794 1.00 17.29 534 VAL B C 1
ATOM 2146 O O . VAL B 1 142 ? -11.540 7.887 -38.519 1.00 17.30 534 VAL B O 1
ATOM 2150 N N . THR B 1 143 ? -9.367 7.738 -37.988 1.00 16.74 535 THR B N 1
ATOM 2151 C CA . THR B 1 143 ? -9.475 8.628 -36.832 1.00 16.80 535 THR B CA 1
ATOM 2152 C C . THR B 1 143 ? -8.334 9.643 -36.772 1.00 18.07 535 THR B C 1
ATOM 2153 O O . THR B 1 143 ? -7.451 9.627 -37.643 1.00 17.29 535 THR B O 1
ATOM 2157 N N . ALA B 1 144 ? -8.351 10.543 -35.779 1.00 16.33 536 ALA B N 1
ATOM 2158 C CA . ALA B 1 144 ? -7.361 11.609 -35.723 1.00 18.19 536 ALA B CA 1
ATOM 2159 C C . ALA B 1 144 ? -5.901 11.190 -35.800 1.00 19.62 536 ALA B C 1
ATOM 2160 O O . ALA B 1 144 ? -5.069 11.796 -36.508 1.00 16.99 536 ALA B O 1
ATOM 2162 N N . ILE B 1 145 ? -5.574 10.110 -35.121 1.00 18.62 537 ILE B N 1
ATOM 2163 C CA . ILE B 1 145 ? -4.172 9.668 -35.160 1.00 18.72 537 ILE B CA 1
ATOM 2164 C C . ILE B 1 145 ? -3.684 9.225 -36.545 1.00 18.58 537 ILE B C 1
ATOM 2165 O O . ILE B 1 145 ? -2.495 9.435 -36.885 1.00 17.68 537 ILE B O 1
ATOM 2170 N N . ASP B 1 146 ? -4.595 8.781 -37.399 1.00 18.27 538 ASP B N 1
ATOM 2171 C CA . ASP B 1 146 ? -4.184 8.467 -38.789 1.00 19.28 538 ASP B CA 1
ATOM 2172 C C . ASP B 1 146 ? -3.741 9.722 -39.576 1.00 19.21 538 ASP B C 1
ATOM 2173 O O . ASP B 1 146 ? -2.770 9.655 -40.329 1.00 18.84 538 ASP B O 1
ATOM 2178 N N . LEU B 1 147 ? -4.477 10.816 -39.431 1.00 17.90 539 LEU B N 1
ATOM 2179 C CA . LEU B 1 147 ? -4.123 12.070 -40.073 1.00 18.94 539 LEU B CA 1
ATOM 2180 C C . LEU B 1 147 ? -2.876 12.696 -39.436 1.00 17.88 539 LEU B C 1
ATOM 2181 O O . LEU B 1 147 ? -1.954 13.136 -40.128 1.00 19.46 539 LEU B O 1
ATOM 2186 N N . LEU B 1 148 ? -2.816 12.650 -38.105 1.00 17.83 540 LEU B N 1
ATOM 2187 C CA . LEU B 1 148 ? -1.647 13.187 -37.378 1.00 19.04 540 LEU B CA 1
ATOM 2188 C C . LEU B 1 148 ? -0.391 12.433 -37.734 1.00 20.31 540 LEU B C 1
ATOM 2189 O O . LEU B 1 148 ? 0.717 13.019 -37.845 1.00 19.70 540 LEU B O 1
ATOM 2194 N N . ASN B 1 149 ? -0.526 11.130 -37.892 1.00 19.59 541 ASN B N 1
ATOM 2195 C CA A ASN B 1 149 ? 0.633 10.327 -38.181 0.50 21.22 541 ASN B CA 1
ATOM 2196 C CA B ASN B 1 149 ? 0.607 10.257 -38.226 0.50 22.92 541 ASN B CA 1
ATOM 2197 C C . ASN B 1 149 ? 1.177 10.694 -39.579 1.00 21.72 541 ASN B C 1
ATOM 2198 O O . ASN B 1 149 ? 2.381 10.810 -39.754 1.00 21.86 541 ASN B O 1
ATOM 2207 N N . PHE B 1 150 ? 0.304 10.849 -40.550 1.00 18.97 542 PHE B N 1
ATOM 2208 C CA . PHE B 1 150 ? 0.703 11.315 -41.895 1.00 21.59 542 PHE B CA 1
ATOM 2209 C C . PHE B 1 150 ? 1.406 12.680 -41.859 1.00 23.17 542 PHE B C 1
ATOM 2210 O O . PHE B 1 150 ? 2.436 12.888 -42.506 1.00 23.12 542 PHE B O 1
ATOM 2218 N N . VAL B 1 151 ? 0.838 13.631 -41.141 1.00 18.04 543 VAL B N 1
ATOM 2219 C CA . VAL B 1 151 ? 1.461 14.962 -41.139 1.00 22.24 543 VAL B CA 1
ATOM 2220 C C . VAL B 1 151 ? 2.832 14.941 -40.436 1.00 22.20 543 VAL B C 1
ATOM 2221 O O . VAL B 1 151 ? 3.789 15.486 -40.973 1.00 22.16 543 VAL B O 1
ATOM 2225 N N . ALA B 1 152 ? 2.976 14.167 -39.345 1.00 20.85 544 ALA B N 1
ATOM 2226 C CA . ALA B 1 152 ? 4.240 14.062 -38.658 1.00 23.16 544 ALA B CA 1
ATOM 2227 C C . ALA B 1 152 ? 5.247 13.330 -39.536 1.00 22.04 544 ALA B C 1
ATOM 2228 O O . ALA B 1 152 ? 6.433 13.687 -39.541 1.00 25.35 544 ALA B O 1
ATOM 2230 N N . ALA B 1 153 ? 4.786 12.323 -40.280 1.00 22.28 545 ALA B N 1
ATOM 2231 C CA . ALA B 1 153 ? 5.661 11.570 -41.208 1.00 26.14 545 ALA B CA 1
ATOM 2232 C C . ALA B 1 153 ? 6.210 12.523 -42.255 1.00 23.90 545 ALA B C 1
ATOM 2233 O O . ALA B 1 153 ? 7.369 12.428 -42.696 1.00 25.80 545 ALA B O 1
ATOM 2235 N N . GLN B 1 154 ? 5.368 13.436 -42.711 1.00 21.23 546 GLN B N 1
ATOM 2236 C CA . GLN B 1 154 ? 5.709 14.219 -43.893 1.00 20.01 546 GLN B CA 1
ATOM 2237 C C . GLN B 1 154 ? 6.468 15.464 -43.523 1.00 20.62 546 GLN B C 1
ATOM 2238 O O . GLN B 1 154 ? 7.177 16.041 -44.349 1.00 23.05 546 GLN B O 1
ATOM 2244 N N . GLU B 1 155 ? 6.329 15.921 -42.302 1.00 20.35 547 GLU B N 1
ATOM 2245 C CA . GLU B 1 155 ? 7.020 17.115 -41.826 1.00 21.32 547 GLU B CA 1
ATOM 2246 C C . GLU B 1 155 ? 8.062 16.825 -40.763 1.00 24.32 547 GLU B C 1
ATOM 2247 O O . GLU B 1 155 ? 9.022 16.070 -41.041 1.00 26.82 547 GLU B O 1
#

Foldseek 3Di:
DDDDDDDDDPQFQPFLLVLVAAAFDEAEQAAFQLVVVVVCVVVVHQKHFYAHPVRHTPAMAGVVQVVVCVVVVNGDRGHGNNSRGDHDFAEAERGGGPNVVVVRQVVDQKYFYWYDDVHIGTGYIDGDVSSVVVVVD/DVVVVVCVVCVVVPQDPQQQPFLLVLPADDFDEAEQADFQLVVVVVCVVVVHQKGFYAHPVQFTPAMQGNVQSVVCVVVVVDDRRHGNNSRGDHPAAEDERNHGVNVVVVRQVPDAWYFYAYPVCNRHGPYIDGDVSVVVSVVVVD

Nearest PDB structures (foldseek):
  4uuu-assembly1_A  TM=1.007E+00  e=1.465E-29  Homo sapiens
  4uuu-assembly1_B  TM=9.551E-01  e=2.002E-24  Homo sapiens
  4pcu-assembly1_A  TM=9.606E-01  e=7.321E-23  Homo sapiens
  4l28-assembly2_D  TM=7.688E-01  e=7.321E-23  Homo sapiens
  7qgt-assembly1_B  TM=7.599E-01  e=9.466E-23  Homo sapiens

Secondary structure (DSSP, 8-state):
-----PPPPTTTTSBGGGG-PPPPP-B-TTSBHHHHHHHHHHHT-SEEEEE-TTS-EEEEEEHHHHHHHHHTTS--TTSBGGGG-B----EEETTSBHHHHHHHHHHSS-EEEEEESSSEEEEEEE-HHHHHHHHH-/-HHHHHHHHTHHHHS-TTTTSBGGGG--PPPP-B-TTSBHHHHHHHHHHHT-SEEEEE-TT--EEEEEEHHHHHHHHHTTS--TTSBGGGG-B--S-EEETTSBHHHHHHHHHHSS-EEEEETTEEEEEEEEE-HHHHHHHHHHH-

Solvent-accessible surface area: 15438 Å² total; per-residue (Å²): 176,184,182,177,158,49,183,82,56,160,14,34,117,54,107,0,97,91,26,65,25,92,86,35,54,55,8,68,24,76,37,51,2,10,81,0,5,111,34,1,144,136,96,44,74,67,17,0,0,0,23,40,154,92,53,85,52,64,2,0,0,19,9,47,36,3,4,47,16,23,28,23,64,95,5,100,9,82,33,95,0,27,102,6,47,90,94,75,44,102,111,5,147,27,81,25,28,0,0,142,0,0,112,21,14,72,137,38,116,16,0,3,0,14,44,127,108,175,160,118,69,44,67,0,29,0,32,19,33,42,0,1,48,44,21,29,106,94,130,95,111,37,63,43,96,130,117,85,127,92,65,64,28,143,4,28,116,59,107,0,104,89,23,67,34,89,97,47,42,52,10,68,24,75,37,48,0,18,82,0,2,68,35,1,103,113,117,44,76,64,16,1,0,0,13,35,141,83,24,56,30,64,2,0,1,16,8,44,42,1,5,45,7,30,56,86,61,132,8,109,36,77,30,78,0,28,103,2,43,68,138,142,36,102,71,3,68,31,46,20,33,0,1,142,0,1,102,19,18,103,142,40,111,11,0,0,0,0,64,79,148,95,109,77,72,16,69,0,31,0,31,18,32,42,0,3,42,17,0,23,78,104,99

GO terms:
  GO:0005737 cytoplasm (C, IDA)
  GO:0004122 cystathionine beta-synthase activity (F, IDA)
  GO:0050667 homocysteine metabolic process (P, IDA)
  GO:0005737 cytoplasm (C, EXP)
  GO:0004122 cystathionine beta-synthase activity (F, EXP)
  GO:0005829 cytosol (C, TAS)
  GO:0042802 identical protein binding (F, IPI)
  GO:0005515 protein binding (F, IPI)
  GO:0070025 carbon monoxide binding (F, IDA)
  GO:0070026 nitric oxide binding (F, IDA)
  GO:0043418 L-homocysteine catabolic process (P, IDA)
  GO:0019344 L-cysteine biosynthetic process (P, IDA)
  GO:1904047 S-adenosyl-L-methionine binding (F, IDA)
  GO:0070814 hydrogen sulfide biosynthetic process (P, IDA)
  GO:0050421 nitrite reductase (NO-forming) activity (F, IDA)
  GO:0019825 oxygen binding (F, IDA)
  GO:0020037 heme binding (F, IDA)
  GO:0042262 DNA protection (P, IMP)
  GO:0020037 heme binding (F, EXP)
  GO:0072341 modified amino acid binding (F, IDA)

Sequence (283 aa):
NLYFQSMKPWWWHLRVQELGLSAPLTVLPTITCGHTIEILREKGFDQAPVVVDEAGVILGMVTLGNMMLSSLLAGKVQPSDQVGKVIYKQFKQIRLTDTLGRLSHILEMDHHFALVVVHEQQRQMVFGVVTAIDLLNFVAAGVDLGTENLYFQSMKPWWWHLRVQELGLSAPLTVLPTITCGHTIEILREKGFDQAPVVDEAGVILGMVTLGNMLSSLLAGKVQPSDQVGKVIYKQFKQIRLTDTLGRLSHILEMMDHFALVVHEEQQRQMVFGVVTAIDLLNNFVAAQE

InterPro domains:
  IPR000644 CBS domain [PF00571] (420-468)
  IPR000644 CBS domain [PS51371] (418-476)
  IPR000644 CBS domain [SM00116] (421-469)
  IPR001216 Cysteine synthase/cystathionine beta-synthase, pyridoxal-phosphate attachment site [PS00901] (108-126)
  IPR001926 Tryptophan synthase beta chain-like, PALP domain [PF00291] (81-376)
  IPR005857 Cystathionine beta-syntha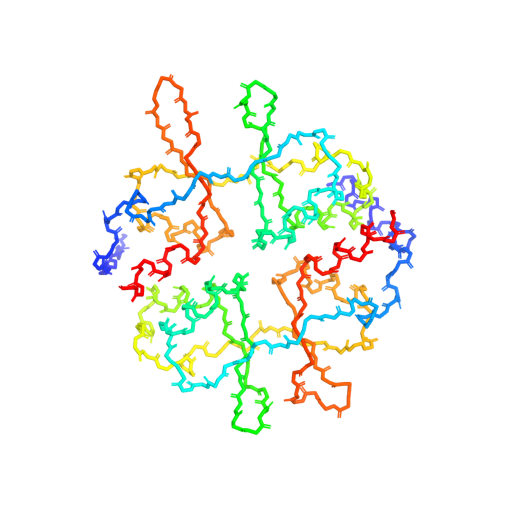se [TIGR01137] (77-544)
  IPR036052 Tryptophan synthase beta chain-like, PALP domain superfamily [G3DSA:3.40.50.1100] (84-382)
  IPR036052 Tryptophan synthase beta chain-like, PALP domain superfamily [G3DSA:3.40.50.1100] (116-229)
  IPR036052 Tryptophan synthase beta chain-like, PALP domain superfamily [SSF53686] (52-395)
  IPR046342 CBS domain superfamily [G3DSA:3.10.580.10] (398-551)
  IPR046342 CBS domain superfamily [SSF54631] (413-543)
  IPR046353 Cystathionine beta-synthase, C-terminal domain [cd04608] (412-542)
  IPR050214 Cysteine synthase/Cystathionine beta-synthase [PTHR10314] (78-393)

Radius of gyration: 20.07 Å; Cα contacts (8 Å, |Δi|>4): 525; chains: 2; bounding box: 52×50×58 Å

B-factor: mean 31.72, std 12.2, range [16.03, 106.0]